Protein AF-A0A016W0I1-F1 (afdb_monomer)

Radius of gyration: 23.7 Å; Cα contacts (8 Å, |Δi|>4): 228; chains: 1; bounding box: 42×46×94 Å

pLDDT: mean 79.55, std 13.69, range [41.12, 94.75]

Structure (mmCIF, N/CA/C/O backbone):
data_AF-A0A016W0I1-F1
#
_entry.id   AF-A0A016W0I1-F1
#
loop_
_atom_site.group_PDB
_atom_site.id
_atom_site.type_symbol
_atom_site.label_atom_id
_atom_site.label_alt_id
_atom_site.label_comp_id
_atom_site.label_asym_id
_atom_site.label_entity_id
_atom_site.label_seq_id
_atom_site.pdbx_PDB_ins_code
_atom_site.Cartn_x
_atom_site.Cartn_y
_atom_site.Cartn_z
_atom_site.occupancy
_atom_site.B_iso_or_equiv
_atom_site.auth_seq_id
_atom_site.auth_comp_id
_atom_site.auth_asym_id
_atom_site.auth_atom_id
_atom_site.pdbx_PDB_model_num
ATOM 1 N N . MET A 1 1 ? 4.938 10.974 28.691 1.00 53.94 1 MET A N 1
ATOM 2 C CA . MET A 1 1 ? 4.794 10.109 27.498 1.00 53.94 1 MET A CA 1
ATOM 3 C C . MET A 1 1 ? 4.098 10.833 26.346 1.00 53.94 1 MET A C 1
ATOM 5 O O . MET A 1 1 ? 4.713 10.960 25.303 1.00 53.94 1 MET A O 1
ATOM 9 N N . LEU A 1 2 ? 2.896 11.401 26.536 1.00 61.44 2 LEU A N 1
ATOM 10 C CA . LEU A 1 2 ? 2.191 12.167 25.488 1.00 61.44 2 LEU A CA 1
ATOM 11 C C . LEU A 1 2 ? 2.948 13.410 24.986 1.00 61.44 2 LEU A C 1
ATOM 13 O O . LEU A 1 2 ? 2.932 13.676 23.792 1.00 61.44 2 LEU A O 1
ATOM 17 N N . ASN A 1 3 ? 3.636 14.142 25.870 1.00 74.38 3 ASN A N 1
ATOM 18 C CA . ASN A 1 3 ? 4.434 15.304 25.456 1.00 74.38 3 ASN A CA 1
ATOM 19 C C . ASN A 1 3 ? 5.666 14.883 24.648 1.00 74.38 3 ASN A C 1
ATOM 21 O O . ASN A 1 3 ? 5.861 15.398 23.565 1.00 74.38 3 ASN A O 1
ATOM 25 N N . ALA A 1 4 ? 6.394 13.851 25.087 1.00 77.06 4 ALA A N 1
ATOM 26 C CA . ALA A 1 4 ? 7.526 13.310 24.332 1.00 77.06 4 ALA A CA 1
ATOM 27 C C . ALA A 1 4 ? 7.119 12.799 22.938 1.00 77.06 4 ALA A C 1
ATOM 29 O O . ALA A 1 4 ? 7.855 12.994 21.978 1.00 77.06 4 ALA A O 1
ATOM 30 N N . LEU A 1 5 ? 5.938 12.177 22.826 1.00 72.38 5 LEU A N 1
ATOM 31 C CA . LEU A 1 5 ? 5.384 11.710 21.552 1.00 72.38 5 LEU A CA 1
ATOM 32 C C . LEU A 1 5 ? 4.952 12.886 20.663 1.00 72.38 5 LEU A C 1
ATOM 34 O O . LEU A 1 5 ? 5.173 12.870 19.459 1.00 72.38 5 LEU A O 1
ATOM 38 N N . ARG A 1 6 ? 4.385 13.943 21.255 1.00 79.75 6 ARG A N 1
ATOM 39 C CA . ARG A 1 6 ? 4.073 15.186 20.539 1.00 79.75 6 ARG A CA 1
ATOM 40 C C . ARG A 1 6 ? 5.338 15.876 20.034 1.00 79.75 6 ARG A C 1
ATOM 42 O O . ARG A 1 6 ? 5.338 16.334 18.900 1.00 79.75 6 ARG A O 1
ATOM 49 N N . ASP A 1 7 ? 6.378 15.938 20.853 1.00 81.38 7 ASP A N 1
ATOM 50 C CA . ASP A 1 7 ? 7.634 16.603 20.514 1.00 81.38 7 ASP A CA 1
ATOM 51 C C . ASP A 1 7 ? 8.363 15.834 19.403 1.00 81.38 7 ASP A C 1
ATOM 53 O O . ASP A 1 7 ? 8.715 16.428 18.394 1.00 81.38 7 ASP A O 1
ATOM 57 N N . THR A 1 8 ? 8.429 14.499 19.480 1.00 78.31 8 THR A N 1
ATOM 58 C CA . THR A 1 8 ? 8.985 13.666 18.389 1.00 78.31 8 THR A CA 1
ATOM 59 C C . THR A 1 8 ? 8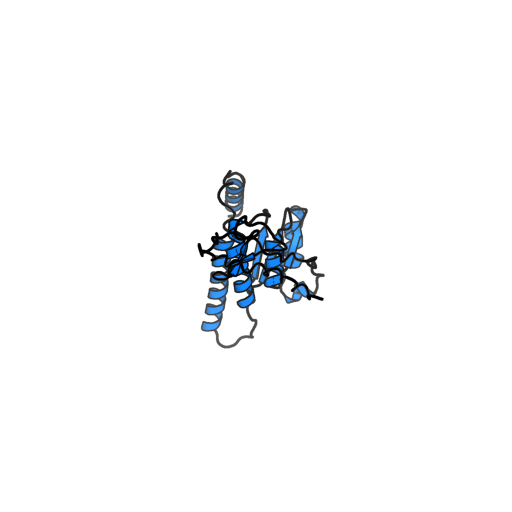.193 13.757 17.085 1.00 78.31 8 THR A C 1
ATOM 61 O O . THR A 1 8 ? 8.796 13.794 16.012 1.00 78.31 8 THR A O 1
ATOM 64 N N . LEU A 1 9 ? 6.856 13.822 17.141 1.00 76.88 9 LEU A N 1
ATOM 65 C CA . LEU A 1 9 ? 6.040 14.060 15.944 1.00 76.88 9 LEU A CA 1
ATOM 66 C C . LEU A 1 9 ? 6.280 15.455 15.360 1.00 76.88 9 LEU A C 1
ATOM 68 O O . LEU A 1 9 ? 6.259 15.616 14.144 1.00 76.88 9 LEU A O 1
ATOM 72 N N . ARG A 1 10 ? 6.516 16.458 16.210 1.00 79.00 10 ARG A N 1
ATOM 73 C CA . ARG A 1 10 ? 6.800 17.831 15.786 1.00 79.00 10 ARG A CA 1
ATOM 74 C C . ARG A 1 10 ? 8.188 17.953 15.164 1.00 79.00 10 ARG A C 1
ATOM 76 O O . ARG A 1 10 ? 8.325 18.623 14.150 1.00 79.00 10 ARG A O 1
ATOM 83 N N . ASP A 1 11 ? 9.172 17.261 15.724 1.00 78.81 11 ASP A N 1
ATOM 84 C CA . ASP A 1 11 ? 10.526 17.181 15.176 1.00 78.81 11 ASP A CA 1
ATOM 85 C C . ASP A 1 11 ? 10.533 16.443 13.831 1.00 78.81 11 ASP A C 1
ATOM 87 O O . ASP A 1 11 ? 11.160 16.909 12.886 1.00 78.81 11 ASP A O 1
ATOM 91 N N . SER A 1 12 ? 9.761 15.356 13.708 1.00 72.44 12 SER A N 1
ATOM 92 C CA . SER A 1 12 ? 9.602 14.619 12.441 1.00 72.44 12 SER A CA 1
ATOM 93 C C . SER A 1 12 ? 8.821 15.411 11.387 1.00 72.44 12 SER A C 1
ATOM 95 O O . SER A 1 12 ? 9.082 15.285 10.199 1.00 72.44 12 SER A O 1
ATOM 97 N N . ALA A 1 13 ? 7.853 16.237 11.794 1.00 69.56 13 ALA A N 1
ATOM 98 C CA . ALA A 1 13 ? 7.122 17.104 10.867 1.00 69.56 13 ALA A CA 1
ATOM 99 C C . ALA A 1 13 ? 7.983 18.262 10.336 1.00 69.56 13 ALA A C 1
ATOM 101 O O . ALA A 1 13 ? 7.682 18.804 9.278 1.00 69.56 13 ALA A O 1
ATOM 102 N N . ASN A 1 14 ? 9.026 18.644 11.077 1.00 69.12 14 ASN A N 1
ATOM 103 C CA . ASN A 1 14 ? 9.942 19.725 10.718 1.00 69.12 14 ASN A CA 1
ATOM 104 C C . ASN A 1 14 ? 11.233 19.225 10.050 1.00 69.12 14 ASN A C 1
ATOM 106 O O . ASN A 1 14 ? 12.080 20.042 9.693 1.00 69.12 14 ASN A O 1
ATOM 110 N N . SER A 1 15 ? 11.436 17.911 9.928 1.00 67.94 15 SER A N 1
ATOM 111 C CA . SER A 1 15 ? 12.582 17.375 9.201 1.00 67.94 15 SER A CA 1
ATOM 112 C C . SER A 1 15 ? 12.310 17.438 7.699 1.00 67.94 15 SER A C 1
ATOM 114 O O . SER A 1 15 ? 11.432 16.725 7.218 1.00 67.94 15 SER A O 1
ATOM 116 N N . ASP A 1 16 ? 13.096 18.237 6.971 1.00 56.12 16 ASP A N 1
ATOM 117 C CA . ASP A 1 16 ? 13.117 18.334 5.498 1.00 56.12 16 ASP A CA 1
ATOM 118 C C . ASP A 1 16 ? 13.715 17.067 4.842 1.00 56.12 16 ASP A C 1
ATOM 120 O O . ASP A 1 16 ? 14.549 17.131 3.933 1.00 56.12 16 ASP A O 1
ATOM 124 N N . ASP A 1 17 ? 13.347 15.882 5.330 1.00 55.78 17 ASP A N 1
ATOM 125 C CA . ASP A 1 17 ? 13.801 14.608 4.776 1.00 55.78 17 ASP A CA 1
ATOM 126 C C . ASP A 1 17 ? 12.912 14.195 3.593 1.00 55.78 17 ASP A C 1
ATOM 128 O O . ASP A 1 17 ? 12.352 13.104 3.535 1.00 55.78 17 ASP A O 1
ATOM 132 N N . ASP A 1 18 ? 12.810 15.083 2.600 1.00 51.38 18 ASP A N 1
ATOM 133 C CA . ASP A 1 18 ? 12.123 14.854 1.318 1.00 51.38 18 ASP A CA 1
ATOM 134 C C . ASP A 1 18 ? 12.739 13.690 0.511 1.00 51.38 18 ASP A C 1
ATOM 136 O O . ASP A 1 18 ? 12.257 13.318 -0.562 1.00 51.38 18 ASP A O 1
ATOM 140 N N . ARG A 1 19 ? 13.856 13.124 0.986 1.00 49.22 19 ARG A N 1
ATOM 141 C CA . ARG A 1 19 ? 14.655 12.113 0.284 1.00 49.22 19 ARG A CA 1
ATOM 142 C C . ARG A 1 19 ? 14.425 10.692 0.771 1.00 49.22 19 ARG A C 1
ATOM 144 O O . ARG A 1 19 ? 14.837 9.761 0.076 1.00 49.22 19 ARG A O 1
ATOM 151 N N . MET A 1 20 ? 13.768 10.509 1.910 1.00 53.12 20 MET A N 1
ATOM 152 C CA . MET A 1 20 ? 13.494 9.190 2.464 1.00 53.12 20 MET A CA 1
ATOM 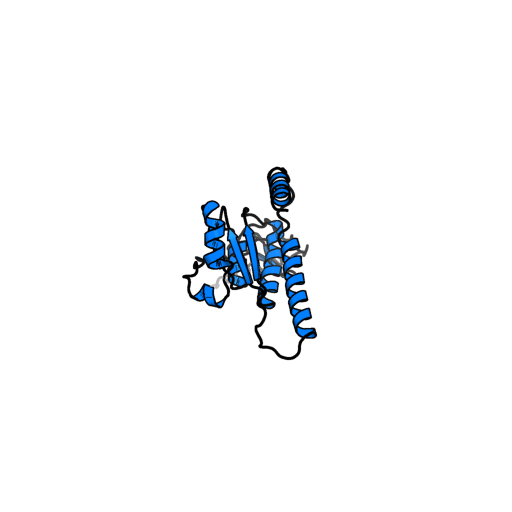153 C C . MET A 1 20 ? 11.983 8.975 2.449 1.00 53.12 20 MET A C 1
ATOM 155 O O . MET A 1 20 ? 11.267 9.355 3.369 1.00 53.12 20 MET A O 1
ATOM 159 N N . GLY A 1 21 ? 11.484 8.391 1.352 1.00 59.56 21 GLY A N 1
ATOM 160 C CA . GLY A 1 21 ? 10.084 7.976 1.254 1.00 59.56 21 GLY A CA 1
ATOM 161 C C . GLY A 1 21 ? 9.669 7.193 2.503 1.00 59.56 21 GLY A C 1
ATOM 162 O O . GLY A 1 21 ? 10.485 6.474 3.082 1.00 59.56 21 GLY A O 1
ATOM 163 N N . SER A 1 22 ? 8.420 7.360 2.947 1.00 66.25 22 SER A N 1
ATOM 164 C CA . SER A 1 22 ? 7.935 6.747 4.188 1.00 66.25 22 SER A CA 1
ATOM 165 C C . SER A 1 22 ? 8.230 5.237 4.178 1.00 66.25 22 SER A C 1
ATOM 167 O O . SER A 1 22 ? 7.696 4.565 3.293 1.00 66.25 22 SER A O 1
ATOM 169 N N . PRO A 1 23 ? 9.031 4.685 5.115 1.00 79.56 23 PRO A N 1
ATOM 170 C CA . PRO A 1 23 ? 9.411 3.268 5.128 1.00 79.56 23 PRO A CA 1
ATOM 171 C C . PRO A 1 23 ? 8.261 2.393 5.658 1.00 79.56 23 PRO A C 1
ATOM 173 O O . PRO A 1 23 ? 8.397 1.642 6.632 1.00 79.56 23 PRO A O 1
ATOM 176 N N . LEU A 1 24 ? 7.085 2.528 5.046 1.00 88.12 24 LEU A N 1
ATOM 177 C CA . LEU A 1 24 ? 5.849 1.875 5.451 1.00 88.12 24 LEU A CA 1
ATOM 178 C C . LEU A 1 24 ? 5.965 0.360 5.292 1.00 88.12 24 LEU A C 1
ATOM 180 O O . LEU A 1 24 ? 5.504 -0.370 6.166 1.00 88.12 24 LEU A O 1
ATOM 184 N N . ALA A 1 25 ? 6.620 -0.122 4.235 1.00 90.44 25 ALA A N 1
ATOM 185 C CA . ALA A 1 25 ? 6.820 -1.546 3.996 1.00 90.44 25 ALA A CA 1
ATOM 186 C C . ALA A 1 25 ? 7.625 -2.195 5.130 1.00 90.44 25 ALA A C 1
ATOM 188 O O . ALA A 1 25 ? 7.241 -3.247 5.647 1.00 90.44 25 ALA A O 1
ATOM 189 N N . ALA A 1 26 ? 8.707 -1.548 5.573 1.00 89.50 26 ALA A N 1
ATOM 190 C CA . ALA A 1 26 ? 9.534 -2.052 6.665 1.00 89.50 26 ALA A CA 1
ATOM 191 C C . ALA A 1 26 ? 8.735 -2.141 7.976 1.00 89.50 26 ALA A C 1
ATOM 193 O O . ALA A 1 26 ? 8.696 -3.200 8.610 1.00 89.50 26 ALA A O 1
ATOM 194 N N . VAL A 1 27 ? 8.032 -1.068 8.348 1.00 90.62 27 VAL A N 1
ATOM 195 C CA . VAL A 1 27 ? 7.228 -1.023 9.581 1.00 90.62 27 VAL A CA 1
ATOM 196 C C . VAL A 1 27 ? 6.065 -2.016 9.527 1.00 90.62 27 VAL A C 1
ATOM 198 O O . VAL A 1 27 ? 5.836 -2.757 10.487 1.00 90.62 27 VAL A O 1
ATOM 201 N N . LEU A 1 28 ? 5.365 -2.087 8.395 1.00 92.19 28 LEU A N 1
ATOM 202 C CA . LEU A 1 28 ? 4.242 -2.998 8.195 1.00 92.19 28 LEU A CA 1
ATOM 203 C C . LEU A 1 28 ? 4.691 -4.462 8.260 1.00 92.19 28 LEU A C 1
ATOM 205 O O . LEU A 1 28 ? 4.031 -5.276 8.906 1.00 92.19 28 LEU A O 1
ATOM 209 N N . SER A 1 29 ? 5.839 -4.794 7.663 1.00 93.25 29 SER A N 1
ATOM 210 C CA . SER A 1 29 ? 6.410 -6.142 7.745 1.00 93.25 29 SER A CA 1
ATOM 211 C C . SER A 1 29 ? 6.716 -6.546 9.190 1.00 93.25 29 SER A C 1
ATOM 213 O O . SER A 1 29 ? 6.369 -7.652 9.615 1.00 93.25 29 SER A O 1
ATOM 215 N N . HIS A 1 30 ? 7.279 -5.629 9.983 1.00 92.12 30 HIS A N 1
ATOM 216 C CA . HIS A 1 30 ? 7.528 -5.848 11.404 1.00 92.12 30 HIS A CA 1
ATOM 217 C C . HIS A 1 30 ? 6.224 -6.062 12.174 1.00 92.12 30 HIS A C 1
ATOM 219 O O . HIS A 1 30 ? 6.126 -7.019 12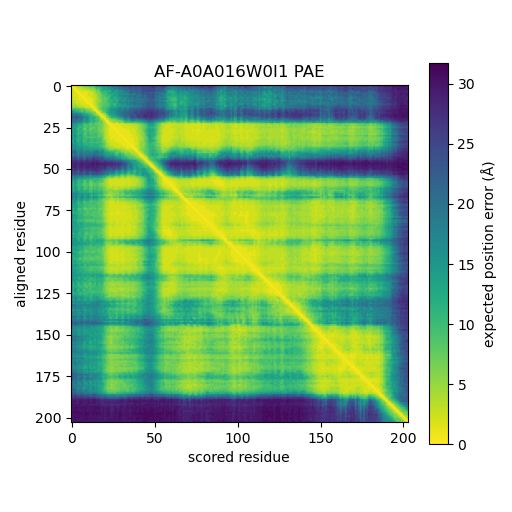.946 1.00 92.12 30 HIS A O 1
ATOM 225 N N . ALA A 1 31 ? 5.217 -5.217 11.944 1.00 91.88 31 ALA A N 1
ATOM 226 C CA . ALA A 1 31 ? 3.916 -5.335 12.591 1.00 91.88 31 ALA A CA 1
ATOM 227 C C . ALA A 1 31 ? 3.269 -6.699 12.300 1.00 91.88 31 ALA A C 1
ATOM 229 O O . ALA A 1 31 ? 2.928 -7.424 13.234 1.00 91.88 31 ALA A O 1
ATOM 230 N N . ILE A 1 32 ? 3.193 -7.101 11.027 1.00 91.25 32 ILE A N 1
ATOM 231 C CA . ILE A 1 32 ? 2.624 -8.392 10.606 1.00 91.25 32 ILE A CA 1
ATOM 232 C C . ILE A 1 32 ? 3.360 -9.565 11.269 1.00 91.25 32 ILE A C 1
ATOM 234 O O . ILE A 1 32 ? 2.723 -10.457 11.834 1.00 91.25 32 ILE A O 1
ATOM 238 N N . CYS A 1 33 ? 4.696 -9.547 11.273 1.00 91.38 33 CYS A N 1
ATOM 239 C CA . CYS A 1 33 ? 5.503 -10.580 11.926 1.00 91.38 33 CYS A CA 1
ATOM 240 C C . CYS A 1 33 ? 5.253 -10.651 13.442 1.00 91.38 33 CYS A C 1
ATOM 242 O O . CYS A 1 33 ? 5.181 -11.741 14.013 1.00 91.38 33 CYS A O 1
ATOM 244 N N . HIS A 1 34 ? 5.111 -9.504 14.112 1.00 90.19 34 HIS A N 1
ATOM 245 C CA . HIS A 1 34 ? 4.788 -9.452 15.538 1.00 90.19 34 HIS A CA 1
ATOM 246 C C . HIS A 1 34 ? 3.393 -9.998 15.839 1.00 90.19 34 HIS A C 1
ATOM 248 O O . HIS A 1 34 ? 3.267 -10.822 16.747 1.00 90.19 34 HIS A O 1
ATOM 254 N N . LEU A 1 35 ? 2.379 -9.601 15.064 1.00 88.50 35 LEU A N 1
ATOM 255 C CA . LEU A 1 35 ? 1.017 -10.115 15.208 1.00 88.50 35 LEU A CA 1
ATOM 256 C C . LEU A 1 35 ? 0.988 -11.632 15.007 1.00 88.50 35 LEU A C 1
ATOM 258 O O . LEU A 1 35 ? 0.414 -12.349 15.826 1.00 88.50 35 LEU A O 1
ATOM 262 N N . LYS A 1 36 ? 1.672 -12.142 13.975 1.00 87.00 36 LYS A N 1
ATOM 263 C CA . LYS A 1 36 ? 1.679 -13.582 13.709 1.00 87.00 36 LYS A CA 1
ATOM 264 C C . LYS A 1 36 ? 2.415 -14.382 14.780 1.00 87.00 36 LYS A C 1
ATOM 266 O O . LYS A 1 36 ? 1.986 -15.475 15.148 1.00 87.00 36 LYS A O 1
ATOM 271 N N . ARG A 1 37 ? 3.508 -13.835 15.311 1.00 87.00 37 ARG A N 1
ATOM 272 C CA . ARG A 1 37 ? 4.228 -14.442 16.433 1.00 87.00 37 ARG A CA 1
ATOM 273 C C . ARG A 1 37 ? 3.364 -14.482 17.697 1.00 87.00 37 ARG A C 1
ATOM 275 O O . ARG A 1 37 ? 3.333 -15.523 18.344 1.00 87.00 37 ARG A O 1
ATOM 282 N N . ALA A 1 38 ? 2.636 -13.410 18.012 1.00 83.50 38 ALA A N 1
ATOM 283 C CA . ALA A 1 38 ? 1.724 -13.378 19.159 1.00 83.50 38 ALA A CA 1
ATOM 284 C C . ALA A 1 38 ? 0.597 -14.424 19.036 1.00 83.50 38 ALA A C 1
ATOM 286 O O . ALA A 1 38 ? 0.317 -15.155 19.985 1.00 83.50 38 ALA A O 1
ATOM 287 N N . ASP A 1 39 ? 0.023 -14.564 17.840 1.00 81.50 39 ASP A N 1
ATOM 288 C CA . ASP A 1 39 ? -0.975 -15.592 17.516 1.00 81.50 39 ASP A CA 1
ATOM 289 C C . ASP A 1 39 ? -0.427 -17.022 17.731 1.00 81.50 39 ASP A C 1
ATOM 291 O O . ASP A 1 39 ? -1.049 -17.866 18.385 1.00 81.50 39 ASP A O 1
ATOM 295 N N . SER A 1 40 ? 0.811 -17.280 17.288 1.00 75.25 40 SER A N 1
ATOM 296 C CA . SER A 1 40 ? 1.467 -18.581 17.499 1.00 75.25 40 SER A CA 1
ATOM 297 C C . SER A 1 40 ? 1.759 -18.894 18.974 1.00 75.25 40 SER A C 1
ATOM 299 O O . SER A 1 40 ? 1.620 -20.041 19.395 1.00 75.25 40 SER A O 1
ATOM 301 N N . THR A 1 41 ? 2.110 -17.890 19.788 1.00 68.38 41 THR A N 1
ATOM 302 C CA . THR A 1 41 ? 2.371 -18.094 21.223 1.00 68.38 41 THR A CA 1
ATOM 303 C C . THR A 1 41 ? 1.109 -18.424 22.012 1.00 68.38 41 THR A C 1
ATOM 305 O O . THR A 1 41 ? 1.171 -19.237 22.932 1.00 68.38 41 THR A O 1
ATOM 308 N N . THR A 1 42 ? -0.041 -17.856 21.636 1.00 63.22 42 THR A N 1
ATOM 309 C CA . THR A 1 42 ? -1.331 -18.181 22.265 1.00 63.22 42 THR A CA 1
ATOM 310 C C . THR A 1 42 ? -1.756 -19.615 21.952 1.00 63.22 42 THR A C 1
ATOM 312 O O . THR A 1 42 ? -2.273 -20.304 22.828 1.00 63.22 42 THR A O 1
ATOM 315 N N . THR A 1 43 ? -1.470 -20.093 20.738 1.00 60.19 43 THR A N 1
ATOM 316 C CA . THR A 1 43 ? -1.811 -21.460 20.308 1.00 60.19 43 THR A CA 1
ATOM 317 C C . THR A 1 43 ? -1.008 -22.531 21.060 1.00 60.19 43 THR A C 1
ATOM 319 O O . THR A 1 43 ? -1.525 -23.612 21.321 1.00 60.19 43 THR A O 1
ATOM 322 N N . ASN A 1 44 ? 0.239 -22.240 21.448 1.00 60.66 44 ASN A N 1
ATOM 323 C CA . ASN A 1 44 ? 1.110 -23.216 22.114 1.00 60.66 44 ASN A CA 1
ATOM 324 C C . ASN A 1 44 ? 0.882 -23.342 23.631 1.00 60.66 44 ASN A C 1
ATOM 326 O O . ASN A 1 44 ? 1.302 -24.340 24.210 1.00 60.66 44 ASN A O 1
ATOM 330 N N . ASN A 1 45 ? 0.259 -22.349 24.278 1.00 62.06 45 ASN A N 1
ATOM 331 C CA . ASN A 1 45 ? 0.237 -22.260 25.742 1.00 62.06 45 ASN A CA 1
ATOM 332 C C . ASN A 1 45 ? -1.093 -22.633 26.416 1.00 62.06 45 ASN A C 1
ATOM 334 O O . ASN A 1 45 ? -1.068 -22.805 27.628 1.00 62.06 45 ASN A O 1
ATOM 338 N N . ASN A 1 46 ? -2.222 -22.774 25.708 1.00 52.12 46 ASN A N 1
ATOM 339 C CA . ASN A 1 46 ? -3.505 -23.080 26.357 1.00 52.12 46 ASN A CA 1
ATOM 340 C C . ASN A 1 46 ? -4.359 -24.098 25.587 1.00 52.12 46 ASN A C 1
ATOM 342 O O . ASN A 1 46 ? -4.891 -23.818 24.512 1.00 52.12 46 ASN A O 1
ATOM 346 N N . GLU A 1 47 ? -4.565 -25.252 26.221 1.00 53.81 47 GLU A N 1
ATOM 347 C CA . GLU A 1 47 ? -5.718 -26.121 26.012 1.00 53.81 47 GLU A CA 1
ATOM 348 C C . GLU A 1 47 ? -7.008 -25.378 26.427 1.00 53.81 47 GLU A C 1
ATOM 350 O O . GLU A 1 47 ? -7.081 -24.774 27.494 1.00 53.81 47 GLU A O 1
ATOM 355 N N . ALA A 1 48 ? -8.029 -25.448 25.566 1.00 52.06 48 ALA A N 1
ATOM 356 C CA . ALA A 1 48 ? -9.452 -25.238 25.856 1.00 52.06 48 ALA A CA 1
ATOM 357 C C . ALA A 1 48 ? -9.907 -23.908 26.504 1.00 52.06 48 ALA A C 1
ATOM 359 O O . ALA A 1 48 ? -10.266 -23.908 27.671 1.00 52.06 48 ALA A O 1
ATOM 360 N N . VAL A 1 49 ? -10.104 -22.843 25.709 1.00 44.78 49 VAL A N 1
ATOM 361 C CA . VAL A 1 49 ? -11.290 -21.951 25.791 1.00 44.78 49 VAL A CA 1
ATOM 362 C C . VAL A 1 49 ? -11.514 -21.327 24.404 1.00 44.78 49 VAL A C 1
ATOM 364 O O . VAL A 1 49 ? -10.674 -20.580 23.926 1.00 44.78 49 VAL A O 1
ATOM 367 N N . THR A 1 50 ? -12.633 -21.695 23.767 1.00 41.47 50 THR A N 1
ATOM 368 C CA . THR A 1 50 ? -13.282 -21.110 22.569 1.00 41.47 50 THR A CA 1
ATOM 369 C C . THR A 1 50 ? -12.390 -20.484 21.492 1.00 41.47 50 THR A C 1
ATOM 371 O O . THR A 1 50 ? -11.813 -19.420 21.669 1.00 41.47 50 THR A O 1
ATOM 374 N N . SER A 1 51 ? -12.423 -21.105 20.315 1.00 41.12 51 SER A N 1
ATOM 375 C CA . SER A 1 51 ? -11.911 -20.671 19.014 1.00 41.12 51 SER A CA 1
ATOM 376 C C . SER A 1 51 ? -12.376 -19.271 18.565 1.00 41.12 51 SER A C 1
ATOM 378 O O . SER A 1 51 ? -13.065 -19.134 17.554 1.00 41.12 51 SER A O 1
ATOM 380 N N . SER A 1 52 ? -12.003 -18.209 19.275 1.00 45.19 52 SER A N 1
ATOM 381 C CA . SER A 1 52 ? -11.915 -16.884 18.678 1.00 45.19 52 SER A CA 1
ATOM 382 C C . SER A 1 52 ? -10.616 -16.875 17.885 1.00 45.19 52 SER A C 1
ATOM 384 O O . SER A 1 52 ? -9.546 -16.634 18.441 1.00 45.19 52 SER A O 1
ATOM 386 N N . SER A 1 53 ? -10.689 -17.222 16.601 1.00 53.69 53 SER A N 1
ATOM 387 C CA . SER A 1 53 ? -9.603 -16.959 15.660 1.00 53.69 53 SER A CA 1
ATOM 388 C C . SER A 1 53 ? -9.193 -15.496 15.827 1.00 53.69 53 SER A C 1
ATOM 390 O O . SER A 1 53 ? -9.972 -14.602 15.494 1.00 53.69 53 SER A O 1
ATOM 392 N N . SER A 1 54 ? -8.025 -15.244 16.422 1.00 55.72 54 SER A N 1
ATOM 393 C CA . SER A 1 54 ? -7.528 -13.888 16.638 1.00 55.72 54 SER A CA 1
ATOM 394 C C . SER A 1 54 ? -7.223 -13.277 15.279 1.00 55.72 54 SER A C 1
ATOM 396 O O . SER A 1 54 ? -6.158 -13.489 14.704 1.00 55.72 54 SER A O 1
ATOM 398 N N . PHE A 1 55 ? -8.187 -12.538 14.736 1.00 68.88 55 PHE A N 1
ATOM 399 C CA . PHE A 1 55 ? -7.987 -11.759 13.527 1.00 68.88 55 PHE A CA 1
ATOM 400 C C . PHE A 1 55 ? -7.050 -10.608 13.871 1.00 68.88 55 PHE A C 1
ATOM 402 O O . PHE A 1 55 ? -7.415 -9.667 14.580 1.00 68.88 55 PHE A O 1
ATOM 409 N N . GLY A 1 56 ? -5.811 -10.708 13.397 1.00 81.38 56 GLY A N 1
ATOM 410 C CA . GLY A 1 56 ? -4.867 -9.613 13.491 1.00 81.38 56 GLY A CA 1
ATOM 411 C C . GLY A 1 56 ? -5.403 -8.401 12.735 1.00 81.38 56 GLY A C 1
ATOM 412 O O . GLY A 1 56 ? -5.969 -8.537 11.651 1.00 81.38 56 GLY A O 1
ATOM 413 N N . ARG A 1 57 ? -5.236 -7.204 13.292 1.00 87.12 57 ARG A N 1
ATOM 414 C CA . ARG A 1 57 ? -5.659 -5.970 12.632 1.00 87.12 57 ARG A CA 1
ATOM 415 C C . ARG A 1 57 ? -4.557 -4.936 12.714 1.00 87.12 57 ARG A C 1
ATOM 417 O O . ARG A 1 57 ? -3.974 -4.726 13.777 1.00 87.12 57 ARG A O 1
ATOM 424 N N . VAL A 1 58 ? -4.292 -4.293 11.588 1.00 91.50 58 VAL A N 1
ATOM 425 C CA . VAL A 1 58 ? -3.351 -3.181 11.483 1.00 91.50 58 VAL A CA 1
ATOM 426 C C . VAL A 1 58 ? -4.125 -1.968 10.996 1.00 91.50 58 VAL A C 1
ATOM 428 O O . VAL A 1 58 ? -4.917 -2.079 10.067 1.00 91.50 58 VAL A O 1
ATOM 431 N N . VAL A 1 59 ? -3.907 -0.821 11.634 1.00 91.19 59 VAL A N 1
ATOM 432 C CA . VAL A 1 59 ? -4.482 0.455 11.202 1.00 91.19 59 VAL A CA 1
ATOM 433 C C . VAL A 1 59 ? -3.362 1.325 10.648 1.00 91.19 59 VAL A C 1
ATOM 435 O O . VAL A 1 59 ? -2.397 1.613 11.356 1.00 91.19 59 VAL A O 1
ATOM 438 N N . ILE A 1 60 ? -3.494 1.745 9.394 1.00 91.44 60 ILE A N 1
ATOM 439 C CA . ILE A 1 60 ? -2.578 2.671 8.728 1.00 91.44 60 ILE A CA 1
ATOM 440 C C . ILE A 1 60 ? -3.233 4.048 8.711 1.00 91.44 60 ILE A C 1
ATOM 442 O O . ILE A 1 60 ? -4.310 4.218 8.148 1.00 91.44 60 ILE A O 1
ATOM 446 N N . VAL A 1 61 ? -2.574 5.042 9.304 1.00 89.69 61 VAL A N 1
ATOM 447 C CA . VAL A 1 61 ? -2.977 6.449 9.187 1.00 89.69 61 VAL A CA 1
ATOM 448 C C . VAL A 1 61 ? -2.040 7.117 8.194 1.00 89.69 61 VAL A C 1
ATOM 450 O O . VAL A 1 61 ? -0.863 7.322 8.484 1.00 89.69 61 VAL A O 1
ATOM 453 N N . ALA A 1 62 ? -2.558 7.417 7.010 1.00 87.81 62 ALA A N 1
ATOM 454 C CA . ALA A 1 62 ? -1.804 8.004 5.919 1.00 87.81 62 ALA A CA 1
ATOM 455 C C . ALA A 1 62 ? -2.043 9.516 5.839 1.00 87.81 62 ALA A C 1
ATOM 457 O O . ALA A 1 62 ? -3.179 9.994 5.798 1.00 87.81 62 ALA A O 1
ATOM 458 N N . MET A 1 63 ? -0.940 10.262 5.791 1.00 84.75 63 MET A N 1
ATOM 459 C CA . MET A 1 63 ? -0.910 11.698 5.485 1.00 84.75 63 MET A CA 1
ATOM 460 C C . MET A 1 63 ? -0.261 11.984 4.121 1.00 84.75 63 MET A C 1
ATOM 462 O O . MET A 1 63 ? -0.211 13.133 3.701 1.00 84.75 63 MET A O 1
ATOM 466 N N . THR A 1 64 ? 0.220 10.944 3.432 1.00 81.44 64 THR A N 1
ATOM 467 C CA . THR A 1 64 ? 0.852 11.007 2.108 1.00 81.44 64 THR A CA 1
ATOM 468 C C . THR A 1 64 ? 0.114 10.109 1.117 1.00 81.44 64 THR A C 1
ATOM 470 O O . THR A 1 64 ? -0.563 9.155 1.515 1.00 81.44 64 THR A O 1
ATOM 473 N N . VAL A 1 65 ? 0.256 10.419 -0.170 1.00 75.50 65 VAL A N 1
ATOM 474 C CA . VAL A 1 65 ? -0.361 9.685 -1.282 1.00 75.50 65 VAL A CA 1
ATOM 475 C C . VAL A 1 65 ? 0.613 8.840 -2.090 1.00 75.50 65 VAL A C 1
ATOM 477 O O . VAL A 1 65 ? 0.175 7.854 -2.691 1.00 75.50 65 VAL A O 1
ATOM 480 N N . ASP A 1 66 ? 1.897 9.210 -2.100 1.00 76.06 66 ASP A N 1
ATOM 481 C CA . ASP A 1 66 ? 2.899 8.611 -2.978 1.00 76.06 66 ASP A CA 1
ATOM 482 C C . ASP A 1 66 ? 3.790 7.615 -2.228 1.00 76.06 66 ASP A C 1
ATOM 484 O O . ASP A 1 66 ? 4.403 7.923 -1.206 1.00 76.06 66 ASP A O 1
ATOM 488 N N . PHE A 1 67 ? 3.847 6.404 -2.776 1.00 77.31 67 PHE A N 1
ATOM 489 C CA . PHE A 1 67 ? 4.616 5.270 -2.275 1.00 77.31 67 PHE A CA 1
ATOM 490 C C . PHE A 1 67 ? 5.497 4.665 -3.381 1.00 77.31 67 PHE A C 1
ATOM 492 O O . PHE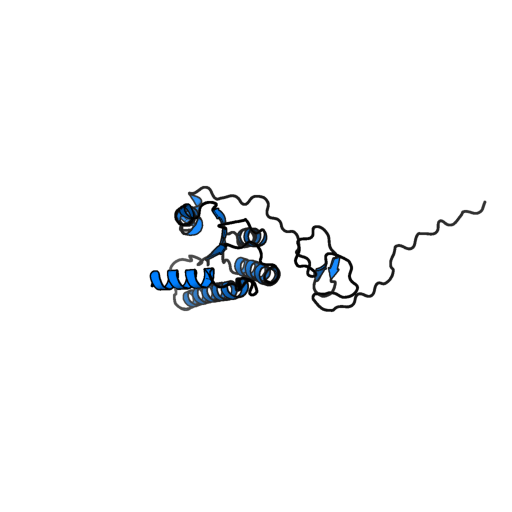 A 1 67 ? 5.872 3.501 -3.274 1.00 77.31 67 PHE A O 1
ATOM 499 N N . GLY A 1 68 ? 5.795 5.402 -4.463 1.00 72.88 68 GLY A N 1
ATOM 500 C CA . GLY A 1 68 ? 6.331 4.893 -5.737 1.00 72.88 68 GLY A CA 1
ATOM 501 C C . GLY A 1 68 ? 7.347 3.741 -5.655 1.00 72.88 68 GLY A C 1
ATOM 502 O O . GLY A 1 68 ? 7.138 2.690 -6.266 1.00 72.88 68 GLY A O 1
ATOM 503 N N . THR A 1 69 ? 8.418 3.885 -4.867 1.00 77.19 69 THR A N 1
ATOM 504 C CA . THR A 1 69 ? 9.449 2.838 -4.689 1.00 77.19 69 THR A CA 1
ATOM 505 C C . THR A 1 69 ? 8.988 1.666 -3.815 1.00 77.19 69 THR A C 1
ATOM 507 O O . THR A 1 69 ? 9.389 0.522 -4.037 1.00 77.19 69 THR A O 1
ATOM 510 N N . GLU A 1 70 ? 8.112 1.929 -2.850 1.00 83.19 70 GLU A N 1
ATOM 511 C CA . GLU A 1 70 ? 7.564 0.968 -1.888 1.00 83.19 70 GLU A CA 1
ATOM 512 C C . GLU A 1 70 ? 6.320 0.232 -2.416 1.00 83.19 70 GLU A C 1
ATOM 514 O O . GLU A 1 70 ? 5.854 -0.718 -1.790 1.00 83.19 70 GLU A O 1
ATOM 519 N N . HIS A 1 71 ? 5.791 0.600 -3.587 1.00 85.31 71 HIS A N 1
ATOM 520 C CA . HIS A 1 71 ? 4.575 0.001 -4.145 1.00 85.31 71 HIS A CA 1
ATOM 521 C C . HIS A 1 71 ? 4.663 -1.531 -4.255 1.00 85.31 71 HIS A C 1
ATOM 523 O O . HIS A 1 71 ? 3.766 -2.252 -3.824 1.00 85.31 71 HIS A O 1
ATOM 529 N N . SER A 1 72 ? 5.744 -2.053 -4.843 1.00 85.50 72 SER A N 1
ATOM 530 C CA . SER A 1 72 ? 5.937 -3.500 -5.024 1.00 85.50 72 SER A CA 1
ATOM 531 C C . SER A 1 72 ? 6.043 -4.263 -3.691 1.00 85.50 72 SER A C 1
ATOM 533 O O . SER A 1 72 ? 5.281 -5.217 -3.492 1.00 85.50 72 SER A O 1
ATOM 535 N N . PRO A 1 73 ? 6.919 -3.867 -2.741 1.00 89.69 73 PRO A N 1
ATOM 536 C CA . PRO A 1 73 ? 6.975 -4.544 -1.449 1.00 89.69 73 PRO A CA 1
ATOM 537 C C . PRO A 1 73 ? 5.677 -4.399 -0.642 1.00 89.69 73 PRO A C 1
ATOM 539 O O . PRO A 1 73 ? 5.263 -5.379 -0.023 1.00 89.69 73 PRO A O 1
ATOM 542 N N . LEU A 1 74 ? 4.989 -3.251 -0.691 1.00 91.50 74 LEU A N 1
ATOM 543 C CA . LEU A 1 74 ? 3.697 -3.067 -0.018 1.00 91.50 74 LEU A CA 1
ATOM 544 C C . LEU A 1 74 ? 2.622 -4.008 -0.562 1.00 91.50 74 LEU A C 1
ATOM 546 O O . LEU A 1 74 ? 1.960 -4.681 0.225 1.00 91.50 74 LEU A O 1
ATOM 550 N N . MET A 1 75 ? 2.502 -4.143 -1.884 1.00 91.69 75 MET A N 1
ATOM 551 C CA . MET A 1 75 ? 1.543 -5.080 -2.480 1.00 91.69 75 MET A CA 1
ATOM 552 C C . MET A 1 75 ? 1.792 -6.522 -2.038 1.00 91.69 75 MET A C 1
ATOM 554 O O . MET A 1 75 ? 0.858 -7.227 -1.652 1.00 91.69 75 MET A O 1
ATOM 558 N N . ASN A 1 76 ? 3.055 -6.954 -2.015 1.00 92.19 76 ASN A N 1
ATOM 559 C CA . ASN A 1 76 ? 3.410 -8.285 -1.519 1.00 92.19 76 ASN A CA 1
ATOM 560 C C . ASN A 1 76 ? 3.049 -8.462 -0.034 1.00 92.19 76 ASN A C 1
ATOM 562 O O . ASN A 1 76 ? 2.590 -9.535 0.367 1.00 92.19 76 ASN A O 1
ATOM 566 N N . LEU A 1 77 ? 3.216 -7.415 0.780 1.00 94.69 77 LEU A N 1
ATOM 567 C CA . LEU A 1 77 ? 2.818 -7.423 2.187 1.00 94.69 77 LEU A CA 1
ATOM 568 C C . LEU A 1 77 ? 1.298 -7.487 2.360 1.00 94.69 77 LEU A C 1
ATOM 570 O O . LEU A 1 77 ? 0.847 -8.235 3.223 1.00 94.69 77 LEU A O 1
ATOM 574 N N . PHE A 1 78 ? 0.508 -6.789 1.541 1.00 94.75 78 PHE A N 1
ATOM 575 C CA . PHE A 1 78 ? -0.957 -6.852 1.607 1.00 94.75 78 PHE A CA 1
ATOM 576 C C . PHE A 1 78 ? -1.484 -8.246 1.253 1.00 94.75 78 PHE A C 1
ATOM 578 O O . PHE A 1 78 ? -2.307 -8.792 1.988 1.00 94.75 78 PHE A O 1
ATOM 585 N N . PHE A 1 79 ? -0.945 -8.883 0.208 1.00 94.44 79 PHE A N 1
ATOM 586 C CA . PHE A 1 79 ? -1.292 -10.274 -0.109 1.00 94.44 79 PHE A CA 1
ATOM 587 C C . PHE A 1 79 ? -0.866 -11.251 0.994 1.00 94.44 79 PHE A C 1
ATOM 589 O O . PHE A 1 79 ? -1.597 -12.193 1.310 1.00 94.44 79 PHE A O 1
ATOM 596 N N . SER A 1 80 ? 0.298 -11.024 1.608 1.00 93.69 80 SER A N 1
ATOM 597 C CA . SER A 1 80 ? 0.756 -11.816 2.754 1.00 93.69 80 SER A CA 1
ATOM 598 C C . SER A 1 80 ? -0.166 -11.642 3.968 1.00 93.69 80 SER A C 1
ATOM 600 O O . SER A 1 80 ? -0.581 -12.629 4.577 1.00 93.69 80 SER A O 1
ATOM 602 N N . ALA A 1 81 ? -0.556 -10.404 4.284 1.00 93.19 81 ALA A N 1
ATOM 603 C CA . ALA A 1 81 ? -1.483 -10.087 5.367 1.00 93.19 81 ALA A CA 1
ATOM 604 C C . ALA A 1 81 ? -2.842 -10.770 5.159 1.00 93.19 81 ALA A C 1
ATOM 606 O O . ALA A 1 81 ? -3.308 -11.472 6.058 1.00 93.19 81 ALA A O 1
ATOM 607 N N . ALA A 1 82 ? -3.412 -10.669 3.953 1.00 92.56 82 ALA A N 1
ATOM 608 C CA . ALA A 1 82 ? -4.669 -11.325 3.593 1.00 92.56 82 ALA A CA 1
ATOM 609 C C . ALA A 1 82 ? -4.587 -12.852 3.758 1.00 92.56 82 ALA A C 1
ATOM 611 O O . ALA A 1 82 ? -5.461 -13.465 4.371 1.00 92.56 82 ALA A O 1
ATOM 612 N N . LYS A 1 83 ? -3.489 -13.474 3.303 1.00 91.25 83 LYS A N 1
ATOM 613 C CA . LYS A 1 83 ? -3.250 -14.918 3.476 1.00 91.25 83 LYS A CA 1
ATOM 614 C C . LYS A 1 83 ? -3.182 -15.336 4.948 1.00 91.25 83 LYS A C 1
ATOM 616 O O . LYS A 1 83 ? -3.559 -16.455 5.289 1.00 91.25 83 LYS A O 1
ATOM 621 N N . HIS A 1 84 ? -2.686 -14.458 5.813 1.00 88.25 84 HIS A N 1
ATOM 622 C CA . HIS A 1 84 ? -2.596 -14.696 7.250 1.00 88.25 84 HIS A CA 1
ATOM 623 C C . HIS A 1 84 ? -3.844 -14.263 8.032 1.00 88.25 84 HIS A C 1
ATOM 625 O O . HIS A 1 84 ? -3.835 -14.369 9.257 1.00 88.25 84 HIS A O 1
ATOM 631 N N . GLY A 1 85 ? -4.909 -13.816 7.356 1.00 87.56 85 GLY A N 1
ATOM 632 C CA . GLY A 1 85 ? -6.140 -13.356 8.004 1.00 87.56 85 GLY A CA 1
ATOM 633 C C . GLY A 1 85 ? -5.958 -12.058 8.794 1.00 87.56 85 GLY A C 1
ATOM 634 O O . GLY A 1 85 ? -6.687 -11.821 9.757 1.00 87.56 85 GLY A O 1
ATOM 635 N N . ILE A 1 86 ? -4.964 -11.244 8.425 1.00 90.69 86 ILE A N 1
ATOM 636 C CA . ILE A 1 86 ? -4.698 -9.945 9.041 1.00 90.69 86 ILE A CA 1
ATOM 637 C C . ILE A 1 86 ? -5.365 -8.865 8.191 1.00 90.69 86 ILE A C 1
ATOM 639 O O . ILE A 1 86 ? -4.977 -8.649 7.043 1.00 90.69 86 ILE A O 1
ATOM 643 N N . CYS A 1 87 ? -6.348 -8.178 8.768 1.00 90.12 87 CYS A N 1
ATOM 644 C CA . CYS A 1 87 ? -7.052 -7.078 8.110 1.00 90.12 87 CYS A CA 1
ATOM 645 C C . CYS A 1 87 ? -6.236 -5.784 8.225 1.00 90.12 87 CYS A C 1
ATOM 647 O O . CYS A 1 87 ? -5.733 -5.459 9.309 1.00 90.12 87 CYS A O 1
ATOM 649 N N . VAL A 1 88 ? -6.136 -5.026 7.134 1.00 92.38 88 VAL A N 1
ATOM 650 C CA . VAL A 1 88 ? -5.495 -3.708 7.118 1.00 92.3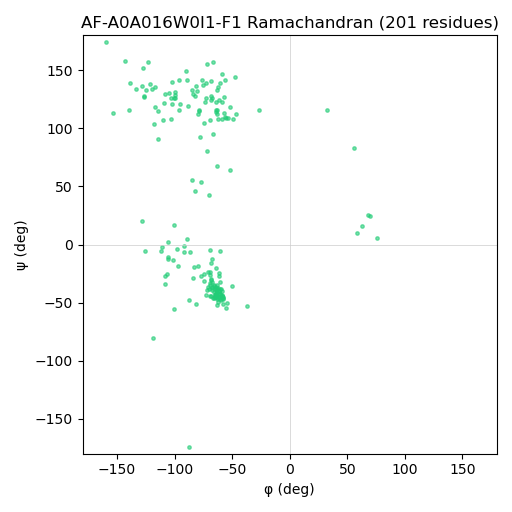8 88 VAL A CA 1
ATOM 651 C C . VAL A 1 88 ? -6.571 -2.649 6.923 1.00 92.38 88 VAL A C 1
ATOM 653 O O . VAL A 1 88 ? -7.117 -2.496 5.835 1.00 92.38 88 VAL A O 1
ATOM 656 N N . ASP A 1 89 ? -6.866 -1.909 7.987 1.00 91.62 89 ASP A N 1
ATOM 657 C CA . ASP A 1 89 ? -7.721 -0.733 7.897 1.00 91.62 89 ASP A CA 1
ATOM 658 C C . ASP A 1 89 ? -6.862 0.499 7.594 1.00 91.62 89 ASP A C 1
ATOM 660 O O . ASP A 1 89 ? -5.765 0.667 8.133 1.00 91.62 89 ASP A O 1
ATOM 664 N N . VAL A 1 90 ? -7.370 1.392 6.757 1.00 91.94 90 VAL A N 1
ATOM 665 C CA . VAL A 1 90 ? -6.663 2.588 6.307 1.00 91.94 90 VAL A CA 1
ATOM 666 C C . VAL A 1 90 ? -7.504 3.818 6.604 1.00 91.94 90 VAL A C 1
ATOM 668 O O . VAL A 1 90 ? -8.683 3.883 6.261 1.00 91.94 90 VAL A O 1
ATOM 671 N N . VAL A 1 91 ? -6.866 4.833 7.177 1.00 91.62 91 VAL A N 1
ATOM 672 C CA . VAL A 1 91 ? -7.412 6.182 7.285 1.00 91.62 91 VAL A CA 1
ATOM 673 C C . VAL A 1 91 ? -6.529 7.140 6.501 1.00 91.62 91 VAL A C 1
ATOM 675 O O . VAL A 1 91 ? -5.359 7.297 6.842 1.00 91.62 91 VAL A O 1
ATOM 678 N N . SER A 1 92 ? -7.077 7.794 5.479 1.00 90.44 92 SER A N 1
ATOM 679 C CA . SER A 1 92 ? -6.397 8.893 4.789 1.00 90.44 92 SER A CA 1
ATOM 680 C C . SER A 1 92 ? -6.912 10.247 5.273 1.00 90.44 92 SER A C 1
ATOM 682 O O . SER A 1 92 ? -8.123 10.464 5.348 1.00 90.44 92 SER A O 1
ATOM 684 N N . LEU A 1 93 ? -5.987 11.151 5.603 1.00 87.31 93 LEU A N 1
ATOM 685 C CA . LEU A 1 93 ? -6.280 12.501 6.104 1.00 87.31 93 LEU A CA 1
ATOM 686 C C . LEU A 1 93 ? -6.245 13.599 5.035 1.00 87.31 93 LEU A C 1
ATOM 688 O O . LEU A 1 93 ? -6.746 14.691 5.279 1.00 87.31 93 LEU A O 1
ATOM 692 N N . VAL A 1 94 ? -5.617 13.339 3.890 1.00 82.44 94 VAL A N 1
ATOM 693 C CA . VAL A 1 94 ? -5.395 14.353 2.849 1.00 82.44 94 VAL A CA 1
ATOM 694 C C . VAL A 1 94 ? -6.096 13.903 1.578 1.00 82.44 94 VAL A C 1
ATOM 696 O O . VAL A 1 94 ? -7.232 14.284 1.306 1.00 82.44 94 VAL A O 1
ATOM 699 N N . GLU A 1 95 ? -5.450 13.009 0.843 1.00 83.56 95 GLU A N 1
ATOM 700 C CA . GLU A 1 95 ? -5.921 12.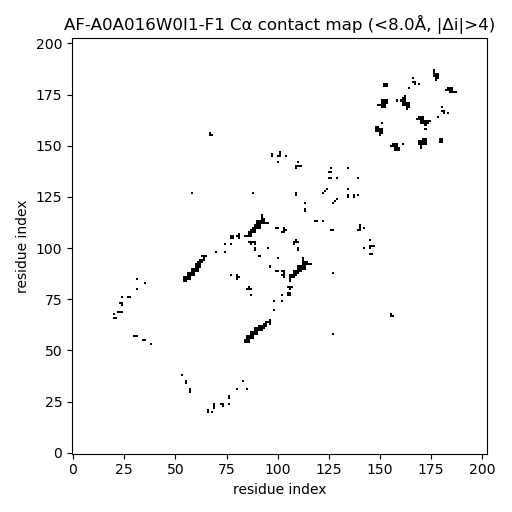509 -0.437 1.00 83.56 95 GLU A CA 1
ATOM 701 C C . GLU A 1 95 ? -5.932 10.981 -0.440 1.00 83.56 95 GLU A C 1
ATOM 703 O O . GLU A 1 95 ? -5.185 10.303 0.272 1.00 83.56 95 GLU A O 1
ATOM 708 N N . SER A 1 96 ? -6.826 10.404 -1.233 1.00 82.25 96 SER A N 1
ATOM 709 C CA . SER A 1 96 ? -6.981 8.960 -1.306 1.00 82.25 96 SER A CA 1
ATOM 710 C C . SER A 1 96 ? -5.884 8.336 -2.178 1.00 82.25 96 SER A C 1
ATOM 712 O O . SER A 1 96 ? -5.869 8.545 -3.388 1.00 82.25 96 SER A O 1
ATOM 714 N N . SER A 1 97 ? -5.006 7.516 -1.593 1.00 87.31 97 SER A N 1
ATOM 715 C CA . SER A 1 97 ? -4.020 6.746 -2.365 1.00 87.31 97 SER A CA 1
ATOM 716 C C . SER A 1 97 ? -4.659 5.469 -2.932 1.00 87.31 97 SER A C 1
ATOM 718 O O . SER A 1 97 ? -5.248 4.712 -2.152 1.00 87.31 97 SER A O 1
ATOM 720 N N . PRO A 1 98 ? -4.551 5.181 -4.245 1.00 88.19 98 PRO A N 1
ATOM 721 C CA . PRO A 1 98 ? -5.111 3.962 -4.834 1.00 88.19 98 PRO A CA 1
ATOM 722 C C . PRO A 1 98 ? -4.456 2.699 -4.261 1.00 88.19 98 PRO A C 1
ATOM 724 O O . PRO A 1 98 ? -5.143 1.714 -4.012 1.00 88.19 98 PRO A O 1
ATOM 727 N N . LEU A 1 99 ? -3.156 2.747 -3.948 1.00 89.62 99 LEU A N 1
ATOM 728 C CA . LEU A 1 99 ? -2.435 1.629 -3.334 1.00 89.62 99 LEU A CA 1
ATOM 729 C C . LEU A 1 99 ? -3.023 1.246 -1.967 1.00 89.62 99 LEU A C 1
ATOM 731 O O . LEU A 1 99 ? -3.180 0.071 -1.651 1.00 89.62 99 LEU A O 1
ATOM 735 N N . LEU A 1 100 ? -3.369 2.238 -1.143 1.00 90.88 100 LEU A N 1
ATOM 736 C CA . LEU A 1 100 ? -3.948 1.973 0.173 1.00 90.88 100 LEU A CA 1
ATOM 737 C C . LEU A 1 100 ? -5.426 1.564 0.097 1.00 90.88 100 LEU A C 1
ATOM 739 O O . LEU A 1 100 ? -5.899 0.824 0.956 1.00 90.88 100 LEU A O 1
ATOM 743 N N . GLN A 1 101 ? -6.150 1.999 -0.937 1.00 91.44 101 GLN A N 1
ATOM 744 C CA . GLN A 1 101 ? -7.487 1.475 -1.226 1.00 91.44 101 GLN A CA 1
ATOM 745 C C . GLN A 1 101 ? -7.421 -0.012 -1.595 1.00 91.44 101 GLN A C 1
ATOM 747 O O . GLN A 1 101 ? -8.178 -0.807 -1.040 1.00 91.44 101 GLN A O 1
ATOM 752 N N . GLN A 1 102 ? -6.461 -0.402 -2.444 1.00 91.69 102 GLN A N 1
ATOM 753 C CA . GLN A 1 102 ? -6.185 -1.812 -2.741 1.00 91.69 102 GLN A CA 1
ATOM 754 C C . GLN A 1 102 ? -5.821 -2.593 -1.472 1.00 91.69 102 GLN A C 1
ATOM 756 O O . GLN A 1 102 ? -6.273 -3.720 -1.305 1.00 91.69 102 GLN A O 1
ATOM 761 N N . ALA A 1 103 ? -5.045 -2.010 -0.551 1.00 92.44 103 ALA A N 1
ATOM 762 C CA . ALA A 1 103 ? -4.688 -2.664 0.711 1.00 92.44 103 ALA A CA 1
ATOM 763 C C . ALA A 1 103 ? -5.923 -3.063 1.537 1.00 92.44 103 ALA A C 1
ATOM 765 O O . ALA A 1 103 ? -6.009 -4.196 2.021 1.00 92.44 103 ALA A O 1
ATOM 766 N N . ALA A 1 104 ? -6.878 -2.140 1.676 1.00 91.69 104 ALA A N 1
ATOM 767 C CA . ALA A 1 104 ? -8.126 -2.393 2.386 1.00 91.69 104 ALA A CA 1
ATOM 768 C C . ALA A 1 104 ? -8.969 -3.459 1.665 1.00 91.69 104 ALA A C 1
ATOM 770 O O . ALA A 1 104 ? -9.419 -4.405 2.303 1.00 91.69 104 ALA A O 1
ATOM 771 N N . ASP A 1 105 ? -9.104 -3.374 0.341 1.00 92.06 105 ASP A N 1
ATOM 772 C CA . ASP A 1 105 ? -9.904 -4.319 -0.451 1.00 92.06 105 ASP A CA 1
ATOM 773 C C . ASP A 1 105 ? -9.311 -5.745 -0.456 1.00 92.06 105 ASP A C 1
ATOM 775 O O . ASP A 1 105 ? -10.005 -6.717 -0.163 1.00 92.06 105 ASP A O 1
ATOM 779 N N . ILE A 1 106 ? -7.994 -5.883 -0.665 1.00 92.94 106 ILE A N 1
ATOM 780 C CA . ILE A 1 106 ? -7.277 -7.175 -0.659 1.00 92.94 106 ILE A CA 1
ATOM 781 C C . ILE A 1 106 ? -7.380 -7.875 0.699 1.00 92.94 106 ILE A C 1
ATOM 783 O O . ILE A 1 106 ? -7.494 -9.100 0.762 1.00 92.94 106 ILE A O 1
ATOM 787 N N . THR A 1 107 ? -7.291 -7.115 1.792 1.00 91.88 107 THR A N 1
ATOM 788 C CA . THR A 1 107 ? -7.286 -7.676 3.152 1.00 91.88 107 THR A CA 1
ATOM 789 C C . THR A 1 107 ? -8.677 -7.773 3.778 1.00 91.88 107 THR A C 1
ATOM 791 O O . THR A 1 107 ? -8.803 -8.340 4.863 1.00 91.88 107 THR A O 1
ATOM 794 N N . GLY A 1 108 ? -9.716 -7.246 3.119 1.00 87.69 108 GLY A N 1
ATOM 795 C CA . GLY A 1 108 ? -11.069 -7.144 3.675 1.00 87.69 108 GLY A CA 1
ATOM 796 C C . GLY A 1 108 ? -11.190 -6.128 4.819 1.00 87.69 108 GLY A C 1
ATOM 797 O O . GLY A 1 108 ? -12.049 -6.275 5.691 1.00 87.69 108 GLY A O 1
ATOM 798 N N . GLY A 1 109 ? -10.298 -5.138 4.856 1.00 88.62 109 GLY A N 1
ATOM 799 C CA . GLY A 1 109 ? -10.317 -4.025 5.799 1.00 88.62 109 GLY A CA 1
ATOM 800 C C . GLY A 1 109 ? -11.169 -2.845 5.329 1.00 88.62 109 GLY A C 1
ATOM 801 O O . GLY A 1 109 ? -11.857 -2.889 4.310 1.00 88.62 109 GLY A O 1
ATOM 802 N N . ILE A 1 110 ? -11.122 -1.760 6.100 1.00 89.06 110 ILE A N 1
ATOM 803 C CA . ILE A 1 110 ? -11.916 -0.548 5.862 1.00 89.06 110 ILE A CA 1
ATOM 804 C C . ILE A 1 110 ? -11.011 0.573 5.368 1.00 89.06 110 ILE A C 1
ATOM 806 O O . ILE A 1 110 ? -10.027 0.900 6.027 1.00 89.06 110 ILE A O 1
ATOM 810 N N . PHE A 1 111 ? -11.384 1.226 4.268 1.00 91.12 111 PHE A N 1
ATOM 811 C CA . PHE A 1 111 ? -10.787 2.496 3.861 1.00 91.12 111 PHE A CA 1
ATOM 812 C C . PHE A 1 111 ? -11.694 3.656 4.270 1.00 91.12 111 PHE A C 1
ATOM 814 O O . PHE A 1 111 ? -12.874 3.698 3.916 1.00 91.12 111 PHE A O 1
ATOM 821 N N . LEU A 1 112 ? -11.135 4.618 4.996 1.00 90.12 112 LEU A N 1
ATOM 822 C CA . LEU A 1 112 ? -11.826 5.824 5.423 1.00 90.12 112 LEU A CA 1
ATOM 823 C C . LEU A 1 112 ? -11.026 7.056 5.002 1.00 90.12 112 LEU A C 1
ATOM 825 O O . LEU A 1 112 ? -9.858 7.197 5.353 1.00 90.12 112 LEU A O 1
ATOM 829 N N . GLN A 1 113 ? -11.677 7.986 4.314 1.00 89.38 113 GLN A N 1
ATOM 830 C CA . GLN A 1 113 ? -11.120 9.309 4.064 1.00 89.38 113 GLN A CA 1
ATOM 831 C C . GLN A 1 113 ? -11.741 10.311 5.036 1.00 89.38 113 GLN A C 1
ATOM 833 O O . GLN A 1 113 ? -12.964 10.415 5.136 1.00 89.38 113 GLN A O 1
ATOM 838 N N . VAL A 1 114 ? -10.897 11.036 5.767 1.00 87.00 114 VAL A N 1
ATOM 839 C CA . VAL A 1 114 ? -11.316 12.030 6.756 1.00 87.00 114 VAL A CA 1
ATOM 840 C C . VAL A 1 114 ? -10.800 13.397 6.324 1.00 87.00 114 VAL A C 1
ATOM 842 O O . VAL A 1 114 ? -9.632 13.705 6.518 1.00 87.00 114 VAL A O 1
ATOM 845 N N . GLU A 1 115 ? -11.686 14.238 5.789 1.00 82.69 115 GLU A N 1
ATOM 846 C CA . GLU A 1 115 ? -11.339 15.597 5.335 1.00 82.69 115 GLU A CA 1
ATOM 847 C C . GLU A 1 115 ? -10.970 16.543 6.491 1.00 82.69 115 GLU A C 1
ATOM 849 O O . GLU A 1 115 ? -10.194 17.479 6.325 1.00 82.69 115 GLU A O 1
ATOM 854 N N . GLN A 1 116 ? -11.545 16.324 7.680 1.00 85.06 116 GLN A N 1
ATOM 855 C CA . GLN A 1 116 ? -11.325 17.170 8.853 1.00 85.06 116 GLN A CA 1
ATOM 856 C C . GLN A 1 116 ? -10.595 16.396 9.956 1.00 85.06 116 GLN A C 1
ATOM 858 O O . GLN A 1 116 ? -11.202 15.507 10.564 1.00 85.06 116 GLN A O 1
ATOM 863 N N . PRO A 1 117 ? -9.354 16.766 10.327 1.00 82.25 117 PRO A N 1
ATOM 864 C CA . PRO A 1 117 ? -8.590 16.042 11.346 1.00 82.25 117 PRO A CA 1
ATOM 865 C C . PRO A 1 117 ? -9.269 16.052 12.725 1.00 82.25 117 PRO A C 1
ATOM 867 O O . PRO A 1 117 ? -9.087 15.127 13.511 1.00 82.25 117 PRO A O 1
ATOM 870 N N . SER A 1 118 ? -10.125 17.040 13.011 1.00 85.88 118 SER A N 1
ATOM 871 C CA . SER A 1 118 ? -10.943 17.084 14.233 1.00 85.88 118 SER A CA 1
ATOM 872 C C . SER A 1 118 ? -11.924 15.910 14.353 1.00 85.88 118 SER A C 1
ATOM 874 O O . SER A 1 118 ? -12.261 15.505 15.464 1.00 85.88 118 SER A O 1
ATOM 876 N N . ARG A 1 119 ? -12.359 15.325 13.228 1.00 85.81 119 ARG A N 1
ATOM 877 C CA . ARG A 1 119 ? -13.267 14.166 13.188 1.00 85.81 119 ARG A CA 1
ATOM 878 C C . ARG A 1 119 ? -12.543 12.822 13.149 1.00 85.81 119 ARG A C 1
ATOM 880 O O . ARG A 1 119 ? -13.214 11.789 13.171 1.00 85.81 119 ARG A O 1
ATOM 887 N N . LEU A 1 120 ? -11.208 12.814 13.122 1.00 86.81 120 LEU A N 1
ATOM 888 C CA . LEU A 1 120 ? -10.405 11.594 13.028 1.00 86.81 120 LEU A CA 1
ATOM 889 C C . LEU A 1 120 ? -10.751 10.607 14.145 1.00 86.81 120 LEU A C 1
ATOM 891 O O . LEU A 1 120 ? -11.140 9.477 13.869 1.00 86.81 120 LEU A O 1
ATOM 895 N N . LEU A 1 121 ? -10.679 11.057 15.402 1.00 87.44 121 LEU A N 1
ATOM 896 C CA . LEU A 1 121 ? -10.929 10.195 16.556 1.00 87.44 121 LEU A CA 1
ATOM 897 C C . LEU A 1 121 ? -12.351 9.628 16.538 1.00 87.44 121 LEU A C 1
ATOM 899 O O . LEU A 1 121 ? -12.529 8.426 16.707 1.00 87.44 121 LEU A O 1
ATOM 903 N N . SER A 1 122 ? -13.353 10.479 16.296 1.00 87.38 122 SER A N 1
ATOM 904 C CA . SER A 1 122 ? -14.750 10.040 16.226 1.00 87.38 122 SER A CA 1
ATOM 905 C C . SER A 1 122 ? -14.935 8.975 15.148 1.00 87.38 122 SER A C 1
ATOM 907 O O . SER A 1 122 ? -15.556 7.950 15.402 1.00 87.38 122 SER A O 1
ATOM 909 N N . SER A 1 123 ? -14.356 9.186 13.966 1.00 86.75 123 SER A N 1
ATOM 910 C CA . SER A 1 123 ? -14.520 8.265 12.840 1.00 86.75 123 SER A CA 1
ATOM 911 C C . SER A 1 123 ? -13.770 6.946 13.062 1.00 86.75 123 SER A C 1
ATOM 913 O O . SER A 1 123 ? -14.290 5.877 12.744 1.00 86.75 123 SER A O 1
ATOM 915 N N . MET A 1 124 ? -12.584 6.994 13.683 1.00 86.75 124 MET A N 1
ATOM 916 C CA . MET A 1 124 ? -11.845 5.795 14.088 1.00 86.75 124 MET A CA 1
ATOM 917 C C . MET A 1 124 ? -12.598 4.988 15.145 1.00 86.75 124 MET A C 1
ATOM 919 O O . MET A 1 124 ? -12.667 3.767 15.039 1.00 86.75 124 MET A O 1
ATOM 923 N N . MET A 1 125 ? -13.198 5.646 16.137 1.00 85.38 125 MET A N 1
ATOM 924 C CA . MET A 1 125 ? -13.985 4.966 17.170 1.00 85.38 125 MET A CA 1
ATOM 925 C C . MET A 1 125 ? -15.218 4.267 16.589 1.00 85.38 125 MET A C 1
ATOM 927 O O . MET A 1 125 ? -15.515 3.142 16.982 1.00 85.38 125 MET A O 1
ATOM 931 N N . THR A 1 126 ? -15.904 4.895 15.630 1.00 83.25 126 THR A N 1
ATOM 932 C CA . THR A 1 126 ? -17.104 4.325 15.001 1.00 83.25 126 THR A CA 1
ATOM 933 C C . THR A 1 126 ? -16.786 3.165 14.056 1.00 83.25 126 THR A C 1
ATOM 935 O O . THR A 1 126 ? -17.485 2.155 14.086 1.00 83.25 126 THR A O 1
ATOM 938 N N . HIS A 1 127 ? -15.743 3.283 13.227 1.00 82.88 127 HIS A N 1
ATOM 939 C CA . HIS A 1 127 ? -15.505 2.327 12.136 1.00 82.88 127 HIS A CA 1
ATOM 940 C C . HIS A 1 127 ? -14.300 1.396 12.360 1.00 82.88 127 HIS A C 1
ATOM 942 O O . HIS A 1 127 ? -14.350 0.236 11.954 1.00 82.88 127 HIS A O 1
ATOM 948 N N . LEU A 1 128 ? -13.226 1.862 13.011 1.00 82.56 128 LEU A N 1
ATOM 949 C CA . LEU A 1 128 ? -11.926 1.169 13.050 1.00 82.56 128 LEU A CA 1
ATOM 950 C C . LEU A 1 128 ? -11.551 0.524 14.387 1.00 82.56 128 LEU A C 1
ATOM 952 O O . LEU A 1 128 ? -10.756 -0.412 14.394 1.00 82.56 128 LEU A O 1
ATOM 956 N N . LEU A 1 129 ? -12.048 1.024 15.516 1.00 80.31 129 LEU A N 1
ATOM 957 C CA . LEU A 1 129 ? -11.621 0.580 16.853 1.00 80.31 129 LEU A CA 1
ATOM 958 C C . LEU A 1 129 ? -12.656 -0.311 17.550 1.00 80.31 129 LEU A C 1
ATOM 960 O O . LEU A 1 129 ? -12.342 -0.933 18.560 1.00 80.31 129 LEU A O 1
ATOM 964 N N . GLY A 1 130 ? -13.873 -0.400 17.008 1.00 75.94 130 GLY A N 1
ATOM 965 C CA . GLY A 1 130 ? -14.908 -1.294 17.518 1.00 75.94 130 GLY A CA 1
ATOM 966 C C . GLY A 1 130 ? -14.562 -2.776 17.339 1.00 75.94 130 GLY A C 1
ATOM 967 O O . GLY A 1 130 ? -13.792 -3.155 16.449 1.00 75.94 130 GLY A O 1
ATOM 968 N N . ASP A 1 131 ? -15.178 -3.616 18.166 1.00 72.56 131 ASP A N 1
ATOM 969 C CA . ASP A 1 131 ? -15.191 -5.069 17.994 1.00 72.56 131 ASP A CA 1
ATOM 970 C C . ASP A 1 131 ? -15.816 -5.452 16.633 1.00 72.56 131 ASP A C 1
ATOM 972 O O . ASP A 1 131 ? -16.725 -4.752 16.172 1.00 72.56 131 ASP A O 1
ATOM 976 N N . PRO A 1 132 ? -15.382 -6.535 15.957 1.00 70.06 132 PRO A N 1
ATOM 977 C CA . PRO A 1 132 ? -15.973 -6.954 14.683 1.00 70.06 132 PRO A CA 1
ATOM 978 C C . PRO A 1 132 ? -17.505 -7.053 14.722 1.00 70.06 132 PRO A C 1
ATOM 980 O O . PRO A 1 132 ? -18.171 -6.665 13.760 1.00 70.06 132 PRO A O 1
ATOM 983 N N . SER A 1 133 ? -18.067 -7.483 15.856 1.00 72.25 133 SER A N 1
ATOM 984 C CA . SER A 1 133 ? -19.514 -7.600 16.059 1.00 72.25 133 SER A CA 1
ATOM 985 C C . SER A 1 133 ? -20.203 -6.235 16.022 1.00 72.25 133 SER A C 1
ATOM 987 O O . SER A 1 133 ? -21.224 -6.068 15.355 1.00 72.25 133 SER A O 1
ATOM 989 N N . SER A 1 134 ? -19.634 -5.230 16.698 1.00 73.12 134 SER A N 1
ATOM 990 C CA . SER A 1 134 ? -20.243 -3.899 16.800 1.00 73.12 134 SER A CA 1
ATOM 991 C C . SER A 1 134 ? -20.127 -3.093 15.510 1.00 73.12 134 SER A C 1
ATOM 993 O O . SER A 1 134 ? -20.989 -2.262 15.235 1.00 73.12 134 SER A O 1
ATOM 995 N N . ARG A 1 135 ? -19.127 -3.369 14.668 1.00 74.00 135 ARG A N 1
ATOM 996 C CA . ARG A 1 135 ? -18.973 -2.689 13.373 1.00 74.00 135 ARG A CA 1
ATOM 997 C C . ARG A 1 135 ? -20.061 -3.036 12.368 1.00 74.00 135 ARG A C 1
ATOM 999 O O . ARG A 1 135 ? -20.402 -2.191 11.549 1.00 74.00 135 ARG A O 1
ATOM 1006 N N . SER A 1 136 ? -20.608 -4.250 12.438 1.00 71.88 136 SER A N 1
ATOM 1007 C CA . SER A 1 136 ? -21.724 -4.667 11.577 1.00 71.88 136 SER A CA 1
ATOM 1008 C C . SER A 1 136 ? -23.003 -3.854 11.823 1.00 71.88 136 SER A C 1
ATOM 1010 O O . SER A 1 136 ? -23.865 -3.779 10.952 1.00 71.88 136 SER A O 1
ATOM 1012 N N . LEU A 1 137 ? -23.105 -3.209 12.992 1.00 78.75 137 LEU A N 1
ATOM 1013 C CA . LEU A 1 137 ? -24.237 -2.364 13.374 1.00 78.75 137 LEU A CA 1
ATOM 1014 C C . LEU A 1 137 ? -24.168 -0.966 12.749 1.00 78.75 137 LEU A C 1
ATOM 1016 O O . LEU A 1 137 ? -25.183 -0.274 12.695 1.00 78.75 137 LEU A O 1
ATOM 1020 N N . PHE A 1 138 ? -22.988 -0.541 12.290 1.00 77.88 138 PHE A N 1
ATOM 1021 C CA . PHE A 1 138 ? -22.798 0.754 11.652 1.00 77.88 138 PHE A CA 1
ATOM 1022 C C . PHE A 1 138 ? -22.707 0.594 10.132 1.00 77.88 138 PHE A C 1
ATOM 1024 O O . PHE A 1 138 ? -22.042 -0.326 9.647 1.00 77.88 138 PHE A O 1
ATOM 1031 N N . PRO A 1 139 ? -23.327 1.502 9.356 1.00 75.31 139 PRO A N 1
ATOM 1032 C CA . PRO A 1 139 ? -23.162 1.506 7.912 1.00 75.31 139 PRO A CA 1
ATOM 1033 C C . PRO A 1 139 ? -21.680 1.681 7.580 1.00 75.31 139 PRO A C 1
ATOM 1035 O O . PRO A 1 139 ? -21.028 2.631 8.021 1.00 75.31 139 PRO A O 1
ATOM 1038 N N . HIS A 1 140 ? -21.142 0.722 6.834 1.00 72.69 140 HIS A N 1
ATOM 1039 C CA . HIS A 1 140 ? -19.750 0.750 6.424 1.00 72.69 140 HIS A CA 1
ATOM 1040 C C . HIS A 1 140 ? -19.537 1.756 5.293 1.00 72.69 140 HIS A C 1
ATOM 1042 O O . HIS A 1 140 ? -20.372 1.829 4.385 1.00 72.69 140 HIS A O 1
ATOM 1048 N N . PRO A 1 141 ? -18.413 2.494 5.295 1.00 75.19 141 PRO A N 1
ATOM 1049 C CA . PRO A 1 141 ? -18.016 3.241 4.11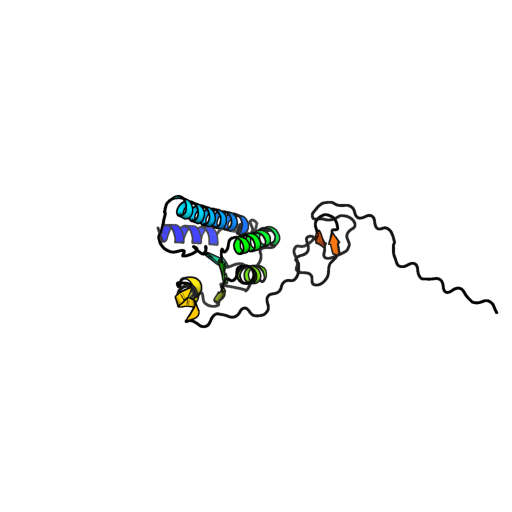7 1.00 75.19 141 PRO A CA 1
ATOM 1050 C C . PRO A 1 141 ? -17.743 2.240 2.988 1.00 75.19 141 PRO A C 1
ATOM 1052 O O . PRO A 1 141 ? -16.860 1.391 3.084 1.00 75.19 141 PRO A O 1
ATOM 1055 N N . THR A 1 142 ? -18.538 2.309 1.925 1.00 69.69 142 THR A N 1
ATOM 1056 C CA . THR A 1 142 ? -18.304 1.523 0.713 1.00 69.69 142 THR A CA 1
ATOM 1057 C C . THR A 1 142 ? -17.125 2.131 -0.036 1.00 69.69 142 THR A C 1
ATOM 1059 O O . THR A 1 142 ? -17.196 3.310 -0.403 1.00 69.69 142 THR A O 1
ATOM 1062 N N . LEU A 1 143 ? -16.070 1.356 -0.304 1.00 72.94 143 LEU A N 1
ATOM 1063 C CA . LEU A 1 143 ? -15.069 1.785 -1.280 1.00 72.94 143 LEU A CA 1
ATOM 1064 C C . LEU A 1 143 ? -15.757 1.928 -2.643 1.00 72.94 143 LEU A C 1
ATOM 1066 O O . LEU A 1 143 ? -16.402 1.000 -3.130 1.00 72.94 143 LEU A O 1
ATOM 1070 N N . LYS A 1 144 ? -15.641 3.115 -3.243 1.00 67.19 144 LYS A N 1
ATOM 1071 C CA . LYS A 1 144 ? -15.935 3.308 -4.668 1.00 67.19 144 LYS A CA 1
ATOM 1072 C C . LYS A 1 144 ? -14.816 2.651 -5.482 1.00 67.19 144 LYS A C 1
ATOM 1074 O O . LYS A 1 144 ? -13.732 2.468 -4.942 1.00 67.19 144 LYS A O 1
ATOM 1079 N N . GLU A 1 145 ? -15.119 2.273 -6.727 1.00 77.12 145 GLU A N 1
ATOM 1080 C CA . GLU A 1 145 ? -14.249 1.513 -7.643 1.00 77.12 145 GLU A CA 1
ATOM 1081 C C . GLU A 1 145 ? -12.748 1.697 -7.374 1.00 77.12 145 GLU A C 1
ATOM 1083 O O . GLU A 1 145 ? -12.207 2.795 -7.512 1.00 77.12 145 GLU A O 1
ATOM 1088 N N . VAL A 1 146 ? -12.087 0.604 -6.989 1.00 83.56 146 VAL A N 1
ATOM 1089 C CA . VAL A 1 146 ? -10.649 0.585 -6.718 1.00 83.56 146 VAL A CA 1
ATOM 1090 C C . VAL A 1 146 ? -9.896 0.385 -8.028 1.00 83.56 146 VAL A C 1
ATOM 1092 O O . VAL A 1 146 ? -10.184 -0.526 -8.804 1.00 83.56 146 VAL A O 1
ATOM 1095 N N . ASP A 1 147 ? -8.908 1.239 -8.276 1.00 85.19 147 ASP A N 1
ATOM 1096 C CA . ASP A 1 147 ? -8.071 1.159 -9.467 1.00 85.19 147 ASP A CA 1
ATOM 1097 C C . ASP A 1 147 ? -6.989 0.090 -9.293 1.00 85.19 147 ASP A C 1
ATOM 1099 O O . ASP A 1 147 ? -6.079 0.271 -8.493 1.00 85.19 147 ASP A O 1
ATOM 1103 N N . TYR A 1 148 ? -7.070 -1.003 -10.056 1.00 85.69 148 TYR A N 1
ATOM 1104 C CA . TYR A 1 148 ? -6.118 -2.125 -10.054 1.00 85.69 148 TYR A CA 1
ATOM 1105 C C . TYR A 1 148 ? -5.103 -2.091 -11.207 1.00 85.69 148 TYR A C 1
ATOM 1107 O O . TYR A 1 148 ? -4.477 -3.109 -11.523 1.00 85.69 148 TYR A O 1
ATOM 1115 N N . ARG A 1 149 ? -4.930 -0.945 -11.877 1.00 87.69 149 ARG A N 1
ATOM 1116 C CA . ARG A 1 149 ? -3.922 -0.815 -12.939 1.00 87.69 149 ARG A CA 1
ATOM 1117 C C . ARG A 1 149 ? -2.528 -1.170 -12.423 1.00 87.69 149 ARG A C 1
ATOM 1119 O O . ARG A 1 149 ? -2.145 -0.845 -11.302 1.00 87.69 149 ARG A O 1
ATOM 1126 N N . ALA A 1 150 ? -1.749 -1.836 -13.270 1.00 84.50 150 ALA A N 1
ATOM 1127 C CA . ALA A 1 150 ? -0.380 -2.192 -12.932 1.00 84.50 150 ALA A CA 1
ATOM 1128 C C . ALA A 1 150 ? 0.515 -0.947 -12.967 1.00 84.50 150 ALA A C 1
ATOM 1130 O O . ALA A 1 150 ? 0.432 -0.144 -13.896 1.00 84.50 150 ALA A O 1
ATOM 1131 N N . SER A 1 151 ? 1.417 -0.821 -11.995 1.00 86.25 151 SER A N 1
ATOM 1132 C CA . SER A 1 151 ? 2.513 0.146 -12.054 1.00 86.25 151 SER A CA 1
ATOM 1133 C C . SER A 1 151 ? 3.651 -0.412 -12.915 1.00 86.25 151 SER A C 1
ATOM 1135 O O . SER A 1 151 ? 4.039 -1.578 -12.783 1.00 86.25 151 SER A O 1
ATOM 1137 N N . CYS A 1 152 ? 4.173 0.391 -13.842 1.00 88.81 152 CYS A N 1
ATOM 1138 C CA . CYS A 1 152 ? 5.269 -0.037 -14.701 1.00 88.81 152 CYS A CA 1
ATOM 1139 C C . CYS A 1 152 ? 6.604 -0.056 -13.940 1.00 88.81 152 CYS A C 1
ATOM 1141 O O . CYS A 1 152 ? 6.967 0.894 -13.255 1.00 88.81 152 CYS A O 1
ATOM 1143 N N . ALA A 1 153 ? 7.413 -1.094 -14.146 1.00 86.56 153 ALA A N 1
ATOM 1144 C CA . ALA A 1 153 ? 8.730 -1.216 -13.516 1.00 86.56 153 ALA A CA 1
ATOM 1145 C C . ALA A 1 153 ? 9.775 -0.205 -14.041 1.00 86.56 153 ALA A C 1
ATOM 1147 O O . ALA A 1 153 ? 10.911 -0.202 -13.579 1.00 86.56 153 ALA A O 1
ATOM 1148 N N . CYS A 1 154 ? 9.428 0.601 -15.051 1.00 84.88 154 CYS A N 1
ATOM 1149 C CA . CYS A 1 154 ? 10.317 1.600 -15.648 1.00 84.88 154 CYS A CA 1
ATOM 1150 C C . CYS A 1 154 ? 10.255 2.941 -14.910 1.00 84.88 154 CYS A C 1
ATOM 1152 O O . CYS A 1 154 ? 11.293 3.537 -14.645 1.00 84.88 154 CYS A O 1
ATOM 1154 N N . HIS A 1 155 ? 9.035 3.421 -14.654 1.00 83.81 155 HIS A N 1
ATOM 1155 C CA . HIS A 1 155 ? 8.758 4.774 -14.159 1.00 83.81 155 HIS A CA 1
ATOM 1156 C C . HIS A 1 155 ? 7.919 4.773 -12.877 1.00 83.81 155 HIS A C 1
ATOM 1158 O O . HIS A 1 155 ? 7.691 5.830 -12.312 1.00 83.81 155 HIS A O 1
ATOM 1164 N N . HIS A 1 156 ? 7.450 3.606 -12.423 1.00 80.31 156 HIS A N 1
ATOM 1165 C CA . HIS A 1 156 ? 6.548 3.450 -11.279 1.00 80.31 156 HIS A CA 1
ATOM 1166 C C . HIS A 1 156 ? 5.169 4.114 -11.443 1.00 80.31 156 HIS A C 1
ATOM 1168 O O . HIS A 1 156 ? 4.398 4.204 -10.491 1.00 80.31 156 HIS A O 1
ATOM 1174 N N . GLU A 1 157 ? 4.800 4.474 -12.673 1.00 82.62 157 GLU A N 1
ATOM 1175 C CA . GLU A 1 157 ? 3.488 5.028 -13.013 1.00 82.62 157 GLU A CA 1
ATOM 1176 C C . GLU A 1 157 ? 2.473 3.942 -13.390 1.00 82.62 157 GLU A C 1
ATOM 1178 O O . GLU A 1 157 ? 2.831 2.907 -13.967 1.00 82.62 157 GLU A O 1
ATOM 1183 N N . LEU A 1 158 ? 1.194 4.207 -13.110 1.00 85.06 158 LEU A N 1
ATOM 1184 C CA . LEU A 1 158 ? 0.069 3.340 -13.465 1.00 85.06 158 LEU A CA 1
ATOM 1185 C C . LEU A 1 158 ? -0.149 3.309 -14.983 1.00 85.06 158 LEU A C 1
ATOM 1187 O O . LEU A 1 158 ? -0.326 4.347 -15.622 1.00 85.06 158 LEU A O 1
ATOM 1191 N N . VAL A 1 159 ? -0.209 2.107 -15.558 1.00 88.81 159 VAL A N 1
ATOM 1192 C CA . VAL A 1 159 ? -0.431 1.890 -16.993 1.00 88.81 159 VAL A CA 1
ATOM 1193 C C . VAL A 1 159 ? -1.673 1.036 -17.244 1.00 88.81 159 VAL A C 1
ATOM 1195 O O . VAL A 1 159 ? -1.919 0.044 -16.563 1.00 88.81 159 VAL A O 1
ATOM 1198 N N . SER A 1 160 ? -2.468 1.409 -18.250 1.00 88.62 160 SER A N 1
ATOM 1199 C CA . SER A 1 160 ? -3.634 0.628 -18.697 1.00 88.62 160 SER A CA 1
ATOM 1200 C C . SER A 1 160 ? -3.264 -0.493 -19.673 1.00 88.62 160 SER A C 1
ATOM 1202 O O . SER A 1 160 ? -3.932 -1.521 -19.724 1.00 88.62 160 SER A O 1
ATOM 1204 N N . SER A 1 161 ? -2.186 -0.316 -20.437 1.00 89.62 161 SER A N 1
ATOM 1205 C CA . SER A 1 161 ? -1.635 -1.311 -21.357 1.00 89.62 161 SER A CA 1
ATOM 1206 C C . SER A 1 161 ? -0.115 -1.317 -21.260 1.00 89.62 161 SER A C 1
ATOM 1208 O O . SER A 1 161 ? 0.497 -0.252 -21.202 1.00 89.62 161 SER A O 1
ATOM 1210 N N . GLY A 1 162 ? 0.500 -2.496 -21.284 1.00 91.06 162 GLY A N 1
ATOM 1211 C CA . GLY A 1 162 ? 1.949 -2.632 -21.179 1.00 91.06 162 GLY A CA 1
ATOM 1212 C C . GLY A 1 162 ? 2.458 -3.969 -21.705 1.00 91.06 162 GLY A C 1
ATOM 1213 O O . GLY A 1 162 ? 1.686 -4.856 -22.068 1.00 91.06 162 GLY A O 1
ATOM 1214 N N . TRP A 1 163 ? 3.780 -4.103 -21.744 1.00 91.19 163 TRP A N 1
ATOM 1215 C CA . TRP A 1 163 ? 4.481 -5.331 -22.113 1.00 91.19 163 TRP A CA 1
ATOM 1216 C C . TRP A 1 163 ? 4.864 -6.101 -20.853 1.00 91.19 163 TRP A C 1
ATOM 1218 O O . TRP A 1 163 ? 5.280 -5.496 -19.870 1.00 91.19 163 TRP A O 1
ATOM 1228 N N . VAL A 1 164 ? 4.777 -7.428 -20.879 1.00 92.19 164 VAL A N 1
ATOM 1229 C CA . VAL A 1 164 ? 5.155 -8.274 -19.737 1.00 92.19 164 VAL A CA 1
ATOM 1230 C C . VAL A 1 164 ? 6.498 -8.937 -20.016 1.00 92.19 164 VAL A C 1
ATOM 1232 O O . VAL A 1 164 ? 6.700 -9.532 -21.076 1.00 92.19 164 VAL A O 1
ATOM 1235 N N . CYS A 1 165 ? 7.432 -8.849 -19.068 1.00 91.75 165 CYS A N 1
ATOM 1236 C CA . CYS A 1 165 ? 8.690 -9.582 -19.157 1.00 91.75 165 CYS A CA 1
ATOM 1237 C C . CYS A 1 165 ? 8.440 -11.092 -19.035 1.00 91.75 165 CYS A C 1
ATOM 1239 O O . CYS A 1 165 ? 7.890 -11.553 -18.040 1.00 91.75 165 CYS A O 1
ATOM 1241 N N . SER A 1 166 ? 8.922 -11.882 -19.995 1.00 90.25 166 SER A N 1
ATOM 1242 C CA . SER A 1 166 ? 8.795 -13.348 -19.972 1.00 90.25 166 SER A CA 1
ATOM 1243 C C . SER A 1 166 ? 9.602 -14.046 -18.870 1.00 90.25 166 SER A C 1
ATOM 1245 O O . SER A 1 166 ? 9.407 -15.236 -18.650 1.00 90.25 166 SER A O 1
ATOM 1247 N N . VAL A 1 167 ? 10.519 -13.337 -18.203 1.00 92.50 167 VAL A N 1
ATOM 1248 C CA . VAL A 1 167 ? 11.387 -13.893 -17.153 1.00 92.50 167 VAL A CA 1
ATOM 1249 C C . VAL A 1 167 ? 10.861 -13.545 -15.763 1.00 92.50 167 VAL A C 1
ATOM 1251 O O . VAL A 1 167 ? 10.623 -14.438 -14.961 1.00 92.50 167 VAL A O 1
ATOM 1254 N N . CYS A 1 168 ? 10.666 -12.256 -15.470 1.00 91.62 168 CYS A N 1
ATOM 1255 C CA . CYS A 1 168 ? 10.281 -11.788 -14.134 1.00 91.62 168 CYS A CA 1
ATOM 1256 C C . CYS A 1 168 ? 8.815 -11.350 -14.015 1.00 91.62 168 CYS A C 1
ATOM 1258 O O . CYS A 1 168 ? 8.421 -10.863 -12.961 1.00 91.62 168 CYS A O 1
ATOM 1260 N N . LEU A 1 169 ? 8.021 -11.464 -15.087 1.00 91.56 169 LEU A N 1
ATOM 1261 C CA . LEU A 1 169 ? 6.607 -11.063 -15.146 1.00 91.56 169 LEU A CA 1
ATOM 1262 C C . LEU A 1 169 ? 6.331 -9.578 -14.837 1.00 91.56 169 LEU A C 1
ATOM 1264 O O . LEU A 1 169 ? 5.178 -9.173 -14.725 1.00 91.56 169 LEU A O 1
ATOM 1268 N N . SER A 1 170 ? 7.366 -8.736 -14.749 1.00 90.19 170 SER A N 1
ATOM 1269 C CA . SER A 1 170 ? 7.202 -7.297 -14.535 1.00 90.19 170 SER A CA 1
ATOM 1270 C C . SER A 1 170 ? 6.578 -6.613 -15.753 1.00 90.19 170 SER A C 1
ATOM 1272 O O . SER A 1 170 ? 6.934 -6.917 -16.897 1.00 90.19 170 SER A O 1
ATOM 1274 N N . VAL A 1 171 ? 5.688 -5.654 -15.490 1.00 91.50 171 VAL A N 1
ATOM 1275 C CA . VAL A 1 171 ? 5.010 -4.841 -16.507 1.00 91.50 171 VAL A CA 1
ATOM 1276 C C . VAL A 1 171 ? 5.887 -3.651 -16.906 1.00 91.50 171 VAL A C 1
ATOM 1278 O O . VAL A 1 171 ? 6.433 -2.949 -16.058 1.00 91.50 171 VAL A O 1
ATOM 1281 N N . LEU A 1 172 ? 6.019 -3.413 -18.207 1.00 91.50 172 LEU A N 1
ATOM 1282 C CA . LEU A 1 172 ? 6.780 -2.325 -18.820 1.00 91.50 172 LEU A CA 1
ATOM 1283 C C . LEU A 1 172 ? 5.814 -1.421 -19.600 1.00 91.50 172 LEU A C 1
ATOM 1285 O O . LEU A 1 172 ? 4.978 -1.916 -20.355 1.00 91.50 172 LEU A O 1
ATOM 1289 N N . CYS A 1 173 ? 5.946 -0.100 -19.466 1.00 91.81 173 CYS A N 1
ATOM 1290 C CA . CYS A 1 173 ? 5.081 0.865 -20.162 1.00 91.81 173 CYS A CA 1
ATOM 1291 C C . CYS A 1 173 ? 5.310 0.900 -21.685 1.00 91.81 173 CYS A C 1
ATOM 1293 O O . CYS A 1 173 ? 4.413 1.236 -22.449 1.00 91.81 173 CYS A O 1
ATOM 1295 N N . GLN A 1 174 ? 6.510 0.533 -22.137 1.00 90.12 174 GLN A N 1
ATOM 1296 C CA . GLN A 1 174 ? 6.899 0.492 -23.542 1.00 90.12 174 GLN A CA 1
ATOM 1297 C C . GLN A 1 174 ? 7.809 -0.704 -23.799 1.00 90.12 174 GLN A C 1
ATOM 1299 O O . GLN A 1 174 ? 8.460 -1.213 -22.881 1.00 90.12 174 GLN A O 1
ATOM 1304 N N . PHE A 1 175 ? 7.876 -1.141 -25.056 1.00 87.69 175 PHE A N 1
ATOM 1305 C CA . PHE A 1 175 ? 8.812 -2.186 -25.437 1.00 87.69 175 PHE A CA 1
ATOM 1306 C C . PHE A 1 175 ? 10.248 -1.685 -25.240 1.00 87.69 175 PHE A C 1
ATOM 1308 O O . PHE A 1 175 ? 10.650 -0.678 -25.821 1.00 87.69 175 PHE A O 1
ATOM 1315 N N . MET A 1 176 ? 11.028 -2.406 -24.438 1.00 84.69 176 MET A N 1
ATOM 1316 C CA . MET A 1 176 ? 12.459 -2.171 -24.271 1.00 84.69 176 MET A CA 1
ATOM 1317 C C . MET A 1 176 ? 13.201 -3.486 -24.479 1.00 84.69 176 MET A C 1
ATOM 1319 O O . MET A 1 176 ? 12.760 -4.492 -23.933 1.00 84.69 176 MET A O 1
ATOM 1323 N N . PRO A 1 177 ? 14.330 -3.503 -25.209 1.00 87.50 177 PRO A N 1
ATOM 1324 C CA . PRO A 1 177 ? 15.080 -4.729 -25.491 1.00 87.50 177 PRO A CA 1
ATOM 1325 C C . PRO A 1 177 ? 15.743 -5.331 -24.246 1.00 87.50 177 PRO A C 1
ATOM 1327 O O . PRO A 1 177 ? 16.149 -6.488 -24.276 1.00 87.50 177 PRO A O 1
ATOM 1330 N N . ILE A 1 178 ? 15.853 -4.563 -23.159 1.00 90.50 178 ILE A N 1
ATOM 1331 C CA . ILE A 1 178 ? 16.404 -5.001 -21.878 1.00 90.50 178 ILE A CA 1
ATOM 1332 C C . ILE A 1 178 ? 15.378 -4.685 -20.790 1.00 90.50 178 ILE A C 1
ATOM 1334 O O . ILE A 1 178 ? 14.916 -3.547 -20.676 1.00 90.50 178 ILE A O 1
ATOM 1338 N N . CYS A 1 179 ? 15.024 -5.681 -19.981 1.00 91.75 179 CYS A N 1
ATOM 1339 C CA . CYS A 1 179 ? 14.140 -5.488 -18.839 1.00 91.75 179 CYS A CA 1
ATOM 1340 C C . CYS A 1 179 ? 14.838 -4.651 -17.756 1.00 91.75 179 CYS A C 1
ATOM 1342 O O . CYS A 1 179 ? 15.891 -5.044 -17.261 1.00 91.75 179 CYS A O 1
ATOM 1344 N N . LYS A 1 180 ? 14.234 -3.533 -17.333 1.00 88.19 180 LYS A N 1
ATOM 1345 C CA . LYS A 1 180 ? 14.779 -2.691 -16.251 1.00 88.19 180 LYS A CA 1
ATOM 1346 C C . LYS A 1 180 ? 14.721 -3.346 -14.869 1.00 88.19 180 LYS A C 1
ATOM 1348 O O . LYS A 1 180 ? 15.524 -2.989 -14.021 1.00 88.19 180 LYS A O 1
ATOM 1353 N N . ALA A 1 181 ? 13.818 -4.307 -14.663 1.00 88.44 181 ALA A N 1
ATOM 1354 C CA . ALA A 1 181 ? 13.668 -4.997 -13.384 1.00 88.44 181 AL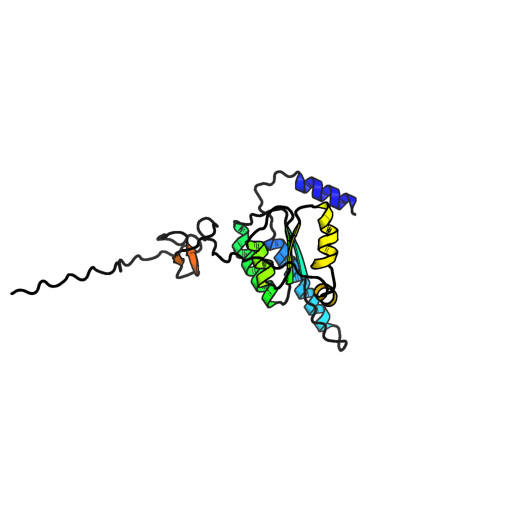A A CA 1
ATOM 1355 C C . ALA A 1 181 ? 14.695 -6.127 -13.193 1.00 88.44 181 ALA A C 1
ATOM 1357 O O . ALA A 1 181 ? 15.368 -6.175 -12.172 1.00 88.44 181 ALA A O 1
ATOM 1358 N N . CYS A 1 182 ? 14.829 -7.037 -14.168 1.00 91.31 182 CYS A N 1
ATOM 1359 C CA . CYS A 1 182 ? 15.688 -8.227 -14.041 1.00 91.31 182 CYS A CA 1
ATOM 1360 C C . CYS A 1 182 ? 16.924 -8.241 -14.955 1.00 91.31 182 CYS A C 1
ATOM 1362 O O . CYS A 1 182 ? 17.723 -9.170 -14.879 1.00 91.31 182 CYS A O 1
ATOM 1364 N N . GLY A 1 183 ? 17.076 -7.271 -15.861 1.00 90.12 183 GLY A N 1
ATOM 1365 C CA . GLY A 1 183 ? 18.200 -7.217 -16.805 1.00 90.12 183 GLY A CA 1
ATOM 1366 C C . GLY A 1 183 ? 18.120 -8.201 -17.980 1.00 90.12 183 GLY A C 1
ATOM 1367 O O . GLY A 1 183 ? 19.058 -8.278 -18.771 1.00 90.12 183 GLY A O 1
ATOM 1368 N N . ALA A 1 184 ? 17.021 -8.947 -18.135 1.00 91.06 184 ALA A N 1
ATOM 1369 C CA . ALA A 1 184 ? 16.859 -9.894 -19.237 1.00 91.06 184 ALA A CA 1
ATOM 1370 C C . ALA A 1 184 ? 16.874 -9.194 -20.607 1.00 91.06 184 ALA A C 1
ATOM 1372 O O . ALA A 1 184 ? 16.207 -8.175 -20.797 1.00 91.06 184 ALA A O 1
ATOM 1373 N N . ILE A 1 185 ? 17.601 -9.774 -21.566 1.00 90.19 185 ILE A N 1
ATOM 1374 C CA . ILE A 1 185 ? 17.706 -9.278 -22.942 1.00 90.19 185 ILE A CA 1
ATOM 1375 C C . ILE A 1 185 ? 16.694 -10.017 -23.818 1.00 90.19 185 ILE A C 1
ATOM 1377 O O . ILE A 1 185 ? 16.759 -11.240 -23.971 1.00 90.19 185 ILE A O 1
ATOM 1381 N N . PHE A 1 186 ? 15.779 -9.277 -24.437 1.00 86.69 186 PHE A N 1
ATOM 1382 C CA . PHE A 1 186 ? 14.785 -9.839 -25.340 1.00 86.69 186 PHE A CA 1
ATOM 1383 C C . PHE A 1 186 ? 15.337 -9.904 -26.762 1.00 86.69 186 PHE A C 1
ATOM 1385 O O . PHE A 1 186 ? 15.653 -8.888 -27.383 1.00 86.69 186 PHE A O 1
ATOM 1392 N N . LYS A 1 187 ? 15.415 -11.117 -27.312 1.00 79.56 187 LYS A N 1
ATOM 1393 C CA . LYS A 1 187 ? 15.702 -11.308 -28.735 1.00 79.56 187 LYS A CA 1
ATOM 1394 C C . LYS A 1 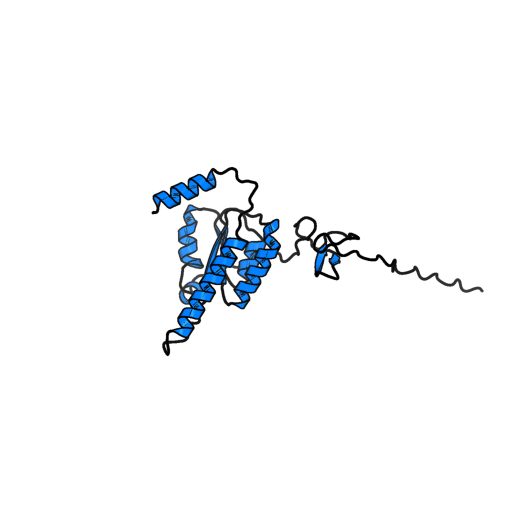187 ? 14.446 -10.956 -29.521 1.00 79.56 187 LYS A C 1
ATOM 1396 O O . LYS A 1 187 ? 13.492 -11.732 -29.543 1.00 79.56 187 LYS A O 1
ATOM 1401 N N . VAL A 1 188 ? 14.445 -9.790 -30.164 1.00 72.25 188 VAL A N 1
ATOM 1402 C CA . VAL A 1 188 ? 13.400 -9.416 -31.121 1.00 72.25 188 VAL A CA 1
ATOM 1403 C C . VAL A 1 188 ? 13.607 -10.251 -32.376 1.00 72.25 188 VAL A C 1
ATOM 1405 O O . VAL A 1 188 ? 14.188 -9.801 -33.360 1.00 72.25 188 VAL A O 1
ATOM 1408 N N . ASN A 1 189 ? 13.151 -11.502 -32.344 1.00 63.03 189 ASN A N 1
ATOM 1409 C CA . ASN A 1 189 ? 12.883 -12.190 -33.591 1.00 63.03 189 ASN A CA 1
ATOM 1410 C C . ASN A 1 189 ? 11.750 -11.407 -34.238 1.00 63.03 189 ASN A C 1
ATOM 1412 O O . ASN A 1 189 ? 10.654 -11.323 -33.688 1.00 63.03 189 ASN A O 1
ATOM 1416 N N . THR A 1 190 ? 12.044 -10.784 -35.372 1.00 55.56 190 THR A N 1
ATOM 1417 C CA . THR A 1 190 ? 11.112 -10.062 -36.233 1.00 55.56 190 THR A CA 1
ATOM 1418 C C . THR A 1 190 ? 10.061 -11.023 -36.793 1.00 55.56 190 THR A C 1
ATOM 1420 O O . THR A 1 190 ? 9.974 -11.270 -37.989 1.00 55.56 190 THR A O 1
ATOM 1423 N N . LEU A 1 191 ? 9.197 -11.538 -35.922 1.00 50.53 191 LEU A N 1
ATOM 1424 C CA . LEU A 1 191 ? 7.890 -12.084 -36.256 1.00 50.53 191 LEU A CA 1
ATOM 1425 C C . LEU A 1 191 ? 6.896 -10.921 -36.374 1.00 50.53 191 LEU A C 1
ATOM 1427 O O . LEU A 1 191 ? 5.786 -10.964 -35.856 1.00 50.53 191 LEU A O 1
ATOM 1431 N N . LEU A 1 192 ? 7.297 -9.855 -37.077 1.00 56.53 192 LEU A N 1
ATOM 1432 C CA . LEU A 1 192 ? 6.310 -9.029 -37.755 1.00 56.53 192 LEU A CA 1
ATOM 1433 C C . LEU A 1 192 ? 5.568 -9.992 -38.689 1.00 56.53 192 LEU A C 1
ATOM 1435 O O . LEU A 1 192 ? 6.244 -10.713 -39.432 1.00 56.53 192 LEU A O 1
ATOM 1439 N N . PRO A 1 193 ? 4.226 -10.067 -38.652 1.00 53.41 193 PRO A N 1
ATOM 1440 C CA . PRO A 1 193 ? 3.484 -10.929 -39.555 1.00 53.41 193 PRO A CA 1
ATOM 1441 C C . PRO A 1 193 ? 3.910 -10.581 -40.979 1.00 53.41 193 PRO A C 1
ATOM 1443 O O . PRO A 1 193 ? 3.659 -9.484 -41.484 1.00 53.41 193 PRO A O 1
ATOM 1446 N N . ARG A 1 194 ? 4.656 -11.503 -41.596 1.00 53.34 194 ARG A N 1
ATOM 1447 C CA . ARG A 1 194 ? 5.184 -11.366 -42.949 1.00 53.34 194 ARG A CA 1
ATOM 1448 C C . ARG A 1 194 ? 3.965 -11.123 -43.830 1.00 53.34 194 ARG A C 1
ATOM 1450 O O . ARG A 1 194 ? 3.143 -12.027 -43.960 1.00 53.34 194 ARG A O 1
ATOM 1457 N N . LYS A 1 195 ? 3.797 -9.901 -44.362 1.00 52.50 195 LYS A N 1
ATOM 1458 C CA . LYS A 1 195 ? 2.686 -9.567 -45.269 1.00 52.50 195 LYS A CA 1
ATOM 1459 C C . LYS A 1 195 ? 2.607 -10.683 -46.306 1.00 52.50 195 LYS A C 1
ATOM 1461 O O . LYS A 1 195 ? 3.548 -10.860 -47.079 1.00 52.50 195 LYS A O 1
ATOM 1466 N N . VAL A 1 196 ? 1.529 -11.467 -46.273 1.00 58.56 196 VAL A N 1
ATOM 1467 C CA . VAL A 1 196 ? 1.304 -12.551 -47.228 1.00 58.56 196 VAL A CA 1
ATOM 1468 C C . VAL A 1 196 ? 1.291 -11.901 -48.606 1.00 58.56 196 VAL A C 1
ATOM 1470 O O . VAL A 1 196 ? 0.376 -11.144 -48.932 1.00 58.56 196 VAL A O 1
ATOM 1473 N N . GLN A 1 197 ? 2.340 -12.121 -49.402 1.00 58.25 197 GLN A N 1
ATOM 1474 C CA . GLN A 1 197 ? 2.356 -11.672 -50.787 1.00 58.25 197 GLN A CA 1
ATOM 1475 C C . GLN A 1 197 ? 1.221 -12.409 -51.503 1.00 58.25 197 GLN A C 1
ATOM 1477 O O . GLN A 1 197 ? 1.300 -13.618 -51.723 1.00 58.25 197 GLN A O 1
ATOM 1482 N N . LYS A 1 198 ? 0.140 -11.691 -51.839 1.00 51.06 198 LYS A N 1
ATOM 1483 C CA . LYS A 1 198 ? -0.916 -12.203 -52.721 1.00 51.06 198 LYS A CA 1
ATOM 1484 C C . LYS A 1 198 ? -0.249 -12.653 -54.022 1.00 51.06 198 LYS A C 1
ATOM 1486 O O . LYS A 1 198 ? 0.207 -11.821 -54.804 1.00 51.06 198 LYS A O 1
ATOM 1491 N N . ARG A 1 199 ? -0.180 -13.969 -54.248 1.00 56.38 199 ARG A N 1
ATOM 1492 C CA . ARG A 1 199 ? 0.213 -14.544 -55.540 1.00 56.38 199 ARG A CA 1
ATOM 1493 C C . ARG A 1 199 ? -0.745 -14.000 -56.601 1.00 56.38 199 ARG A C 1
ATOM 1495 O O . ARG A 1 199 ? -1.936 -14.296 -56.570 1.00 56.38 199 ARG A O 1
ATOM 1502 N N . LYS A 1 200 ? -0.220 -13.181 -57.516 1.00 53.66 200 LYS A N 1
ATOM 1503 C CA . LYS A 1 200 ? -0.934 -12.711 -58.708 1.00 53.66 200 LYS A CA 1
ATOM 1504 C C . LYS A 1 200 ? -1.239 -13.946 -59.563 1.00 53.66 200 LYS A C 1
ATOM 1506 O O . LYS A 1 200 ? -0.313 -14.605 -60.034 1.00 53.66 200 LYS A O 1
ATOM 1511 N N . ARG A 1 201 ? -2.520 -14.299 -59.686 1.00 52.22 201 ARG A N 1
ATOM 1512 C CA . ARG A 1 201 ? -2.996 -15.357 -60.584 1.00 52.22 201 ARG A CA 1
ATOM 1513 C C . ARG A 1 201 ? -2.682 -14.880 -62.008 1.00 52.22 201 ARG A C 1
ATOM 1515 O O . ARG A 1 201 ? -3.140 -13.806 -62.382 1.00 52.22 201 ARG A O 1
ATOM 1522 N N . ARG A 1 202 ? -1.800 -15.588 -62.720 1.00 50.53 202 ARG A N 1
ATOM 1523 C CA . ARG A 1 202 ? -1.556 -15.346 -64.148 1.00 50.53 202 ARG A CA 1
ATOM 1524 C C . ARG A 1 202 ? -2.771 -15.879 -64.907 1.00 50.53 202 ARG A C 1
ATOM 1526 O O . ARG A 1 202 ? -3.177 -17.009 -64.633 1.00 50.53 202 ARG A O 1
ATOM 1533 N N . GLU A 1 203 ? -3.355 -15.016 -65.732 1.00 52.97 203 GLU A N 1
ATOM 1534 C CA . GLU A 1 203 ? -4.325 -15.360 -66.779 1.00 52.97 203 GLU A CA 1
ATOM 1535 C C . GLU A 1 203 ? -3.675 -16.239 -67.850 1.00 52.97 203 GLU A C 1
ATOM 1537 O O . GLU A 1 203 ? -2.445 -16.091 -68.061 1.00 52.97 203 GLU A O 1
#

Nearest PDB structures (foldseek):
  8ebu-assembly1_F  TM=8.703E-01  e=2.104E-14  Homo sapiens
  8byq-assembly1_5  TM=7.921E-01  e=4.827E-15  Homo sapiens
  6ro4-assembly1_E  TM=8.776E-01  e=8.923E-13  Homo sapiens
  7o4l-assembly1_4  TM=7.749E-01  e=1.333E-12  Saccharomyces cerevisiae S288C
  6o9m-assembly1_4  TM=7.982E-01  e=3.402E-12  Homo sapiens

Solvent-accessible surface area (backbone atoms only — not comparable to full-atom values): 12475 Å² total; per-residue (Å²): 107,72,62,61,53,48,49,51,52,51,52,59,72,66,51,87,57,88,82,60,72,82,66,52,48,63,54,49,52,51,51,53,53,51,50,54,50,54,56,53,54,56,66,75,73,58,86,86,81,77,93,70,76,81,65,41,75,45,79,46,81,36,80,68,62,84,50,64,88,49,46,66,61,38,53,56,48,34,56,51,31,31,77,70,51,25,26,33,30,33,38,25,50,70,57,87,29,53,69,54,45,46,36,6,63,67,23,73,31,48,55,43,80,38,86,48,76,88,50,44,65,61,51,37,54,61,68,69,66,47,55,79,76,61,34,74,78,44,90,73,71,74,82,68,90,74,69,80,60,52,54,15,65,78,78,51,46,77,37,94,65,65,42,66,41,93,83,78,64,48,38,25,70,59,94,61,59,51,39,79,80,80,64,50,72,57,82,80,71,82,76,61,80,72,77,78,76,77,78,78,80,81,129

Foldseek 3Di:
DVVVVVVVVVVVVPDPPPPDADVCLVVLVVLLVVQVVVQVVVVPPDDDDDPPPPQAEAEAEDADQDPLVCLVSLVVSLLVCLVVNHAYAYEYAPDDHLSVVVSRVSNVYAYHYDPDPVCVVVVCVQAPPDDPVNNVVDDGDDDDDRDPFAQAPPRSDGDPDFDADPPPRGTHNDDDQADPPPRDGHDPPPPPPPPPPPPDDDD

Secondary structure (DSSP, 8-state):
-HHHHHHHHHHHHT---TTS---HHHHHHHHHHHHHHHHHHHHHH---S-------EEEEEES----TTTHHHHHHHHHHHHHTT-EEEEEESSS--HHHHHHHHHHT--EEE-S-GGGHHHHIIIIISS-HHHHTTSPPPPPP----PEEPTTT--EESS-EE-TTT--EESS--SB-TTT-PBP-----------------

InterPro domains:
  IPR004600 TFIIH subunit Tfb4/GTF2H3 [PF03850] (4-183)
  IPR004600 TFIIH subunit Tfb4/GTF2H3 [PTHR12831] (10-193)
  IPR036465 von Willebrand factor A-like domain superfamily [G3DSA:3.40.50.410] (1-129)

Mean predicted aligned error: 11.55 Å

Sequence (203 aa):
MLNALRDTLRDSANSDDDRMGSPLAAVLSHAICHLKRADSTTTNNNEAVTSSSSFGRVVIVAMTVDFGTEHSPLMNLFFSAAKHGICVDVVSLVESSPLLQQAADITGGIFLQVEQPSRLLSSMMTHLLGDPSSRSLFPHPTLKEVDYRASCACHHELVSSGWVCSVCLSVLCQFMPICKACGAIFKVNTLLPRKVQKRKRRE

Organism: NCBI:txid53326